Protein AF-A0A350J723-F1 (afdb_monomer)

Sequence (220 aa):
MALEALGQYRSLVVDYSIIREYAGTALFGEFLDLIVSSSADIYVSKSFKLLHYCVIHQADTKNASASNAMRDFCSLLLPGRKLHSVQTTETTEFMAGIAELPDCCIVTTATGIFTKRLLEKKPGFKCDLAMLEAGKVTIYHGLDDLLSNYELQKISPLASVNKYLEASAFCNVGDTVTTGEQKPIVLTKRISSGAEGMVFATDNPKLVAKIYHRGVITPL

pLDDT: mean 81.34, std 14.49, range [31.03, 95.06]

Radius of gyration: 19.41 Å; Cα contacts (8 Å, |Δi|>4): 328; chains: 1; bounding box: 33×59×45 Å

Secondary structure (DSSP, 8-state):
-TTGGGGG-SEEEE-HHHHHHHTTSHHHHHHHHHHHHS--EEEEEHHHHHHHHHHHHH--GGGHHHHHHHHHHHHHHTTTT-EEEE---SHHHHHHHHTTSTTEEEEEETT-HHHHHHHHH-----SEEEEEETTEEEEEESHHHHHHHS------HHHHT-TT--------TT-EEE-TTS-EEEEEEEEEEETTEEEEEESSTT-EEEEEPTT-----

Nearest PDB structures (foldseek):
  5f4h-assembly1_B  TM=4.850E-01  e=2.681E-03  Saccharolobus islandicus L.S.2.15
  2jii-assembly2_B  TM=7.497E-01  e=5.282E-01  Homo sapiens
  5cb0-assembly1_A  TM=4.438E-01  e=4.267E-02  Escherichia coli K-12
  2pfs-assembly1_A-2  TM=5.049E-01  e=1.599E-01  Nitrosomonas europaea ATCC 19718
  3tnj-assembly1_A-2  TM=4.870E-01  e=1.410E-01  Nitrosomonas europaea ATCC 19718

Solvent-accessible surface area (backbone atoms only — not comparable to full-atom values): 12685 Å² total; per-residue (Å²): 114,68,66,60,78,59,62,78,34,48,23,39,34,49,43,56,38,46,43,70,74,30,35,86,37,71,69,43,51,54,51,50,54,48,55,70,75,33,90,41,36,36,36,31,45,44,47,40,59,54,54,48,50,52,55,62,68,54,70,48,77,90,43,49,42,35,55,50,42,51,51,53,53,48,65,60,25,57,82,71,67,30,64,43,74,47,93,37,75,49,67,63,64,40,50,59,68,51,67,78,47,65,58,35,31,36,39,36,24,85,84,18,69,64,51,53,47,46,72,71,67,57,61,91,55,74,51,33,35,36,37,49,51,97,91,44,57,48,78,25,75,12,52,68,44,37,68,74,71,52,82,74,74,83,72,57,72,71,67,78,66,52,90,54,81,86,33,95,56,89,83,54,69,71,40,75,46,67,47,100,84,72,44,79,44,38,27,61,31,72,75,47,74,58,93,57,27,37,32,24,38,34,75,49,88,91,46,71,48,76,46,58,30,57,88,44,70,80,82,128

Structure (mmCIF, N/CA/C/O backbone):
data_AF-A0A350J723-F1
#
_entry.id   AF-A0A350J723-F1
#
loop_
_atom_site.group_PDB
_atom_site.id
_atom_site.type_symbol
_atom_site.label_atom_id
_atom_site.label_alt_id
_atom_site.label_comp_id
_atom_site.label_asym_id
_atom_site.label_entity_id
_atom_site.label_seq_id
_atom_site.pdbx_PDB_ins_code
_atom_site.Cartn_x
_atom_site.Cartn_y
_atom_site.Cartn_z
_atom_site.occupancy
_atom_site.B_iso_or_equiv
_atom_site.auth_seq_id
_atom_site.auth_comp_id
_atom_site.auth_asym_id
_atom_site.auth_atom_id
_atom_site.pdbx_PDB_model_num
ATOM 1 N N . MET A 1 1 ? 13.256 -17.538 0.211 1.00 57.88 1 MET A N 1
ATOM 2 C CA . MET A 1 1 ? 13.136 -16.061 0.145 1.00 57.88 1 MET A CA 1
ATOM 3 C C . MET A 1 1 ? 11.788 -15.667 0.737 1.00 57.88 1 MET A C 1
ATOM 5 O O . MET A 1 1 ? 10.814 -16.350 0.459 1.00 57.88 1 MET A O 1
ATOM 9 N N . ALA A 1 2 ? 11.695 -14.634 1.585 1.00 68.81 2 ALA A N 1
ATOM 10 C CA . ALA A 1 2 ? 10.490 -14.396 2.403 1.00 68.81 2 ALA A CA 1
ATOM 11 C C . ALA A 1 2 ? 9.206 -14.142 1.580 1.00 68.81 2 ALA A C 1
ATOM 13 O O . ALA A 1 2 ? 8.109 -14.432 2.046 1.00 68.81 2 ALA A O 1
ATOM 14 N N . LEU A 1 3 ? 9.344 -13.658 0.342 1.00 85.44 3 LEU A N 1
ATOM 15 C CA . LEU A 1 3 ? 8.231 -13.355 -0.563 1.00 85.44 3 LEU A CA 1
ATOM 16 C C . LEU A 1 3 ? 7.796 -14.530 -1.460 1.00 85.44 3 LEU A C 1
ATOM 18 O O . LEU A 1 3 ? 6.762 -14.422 -2.109 1.00 85.44 3 LEU A O 1
ATOM 22 N N . GLU A 1 4 ? 8.511 -15.665 -1.483 1.00 83.81 4 GLU A N 1
ATOM 23 C CA . GLU A 1 4 ? 8.140 -16.840 -2.307 1.00 83.81 4 GLU A CA 1
ATOM 24 C C . GLU A 1 4 ? 6.742 -17.369 -1.976 1.00 83.81 4 GLU A C 1
ATOM 26 O O . GLU A 1 4 ? 6.021 -17.814 -2.867 1.00 83.81 4 GLU A O 1
ATOM 31 N N . ALA A 1 5 ? 6.333 -17.266 -0.709 1.00 86.56 5 ALA A N 1
ATOM 32 C CA . ALA A 1 5 ? 5.013 -17.689 -0.256 1.00 86.56 5 ALA A CA 1
ATOM 33 C C . ALA A 1 5 ? 3.868 -16.916 -0.934 1.00 86.56 5 ALA A C 1
ATOM 35 O O . ALA A 1 5 ? 2.736 -17.387 -0.949 1.00 86.56 5 ALA A O 1
ATOM 36 N N . LEU A 1 6 ? 4.144 -15.748 -1.526 1.00 91.06 6 LEU A N 1
ATOM 37 C CA . LEU A 1 6 ? 3.158 -14.991 -2.293 1.00 91.06 6 LEU A CA 1
ATOM 38 C C . LEU A 1 6 ? 2.979 -15.515 -3.728 1.00 91.06 6 LEU A C 1
ATOM 40 O O . LEU A 1 6 ? 1.973 -15.214 -4.365 1.00 91.06 6 LEU A O 1
ATOM 44 N N . GLY A 1 7 ? 3.923 -16.308 -4.243 1.00 89.19 7 GLY A N 1
ATOM 45 C CA . GLY A 1 7 ? 3.888 -16.824 -5.615 1.00 89.19 7 GLY A CA 1
ATOM 46 C C . GLY A 1 7 ? 2.775 -17.844 -5.874 1.00 89.19 7 GLY A C 1
ATOM 47 O O . GLY A 1 7 ? 2.485 -18.143 -7.029 1.00 89.19 7 GLY A O 1
ATOM 48 N N . GLN A 1 8 ? 2.143 -18.364 -4.817 1.00 90.19 8 GLN A N 1
ATOM 49 C CA . GLN A 1 8 ? 1.022 -19.303 -4.914 1.00 90.19 8 GLN A CA 1
ATOM 50 C C . GLN A 1 8 ? -0.326 -18.627 -5.216 1.00 90.19 8 GLN A C 1
ATOM 52 O O . GLN A 1 8 ? -1.267 -19.307 -5.621 1.00 90.19 8 GLN A O 1
ATOM 57 N N . TYR A 1 9 ? -0.442 -17.312 -5.008 1.00 93.62 9 TYR A N 1
ATOM 58 C CA . TYR A 1 9 ? -1.707 -16.596 -5.170 1.00 93.62 9 TYR A CA 1
ATOM 59 C C . TYR A 1 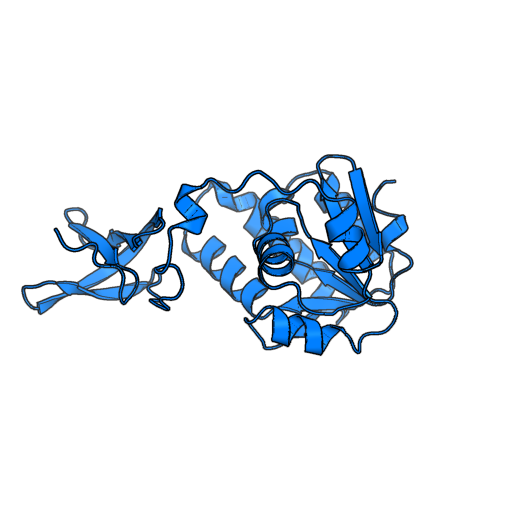9 ? -1.927 -16.169 -6.618 1.00 93.62 9 TYR A C 1
ATOM 61 O O . TYR A 1 9 ? -1.008 -15.732 -7.312 1.00 93.62 9 TYR A O 1
ATOM 69 N N . ARG A 1 10 ? -3.184 -16.246 -7.064 1.00 92.50 10 ARG A N 1
ATOM 70 C CA . ARG A 1 10 ? -3.589 -15.781 -8.399 1.00 92.50 10 ARG A CA 1
ATOM 71 C C . ARG A 1 10 ? -3.878 -14.288 -8.424 1.00 92.50 10 ARG A C 1
ATOM 73 O O . ARG A 1 10 ? -3.734 -13.667 -9.472 1.00 92.50 10 ARG A O 1
ATOM 80 N N . SER A 1 11 ? -4.271 -13.730 -7.282 1.00 94.50 11 SER A N 1
ATOM 81 C CA . SER A 1 11 ? -4.597 -12.315 -7.140 1.00 94.50 11 SER A CA 1
ATOM 82 C C . SER A 1 11 ? -3.841 -11.731 -5.951 1.00 94.50 11 SER A C 1
ATOM 84 O O . SER A 1 11 ? -3.954 -12.235 -4.834 1.00 94.50 11 SER A O 1
ATOM 86 N N . LEU A 1 12 ? -3.095 -10.650 -6.169 1.00 95.06 12 LEU A N 1
ATOM 87 C CA . LEU A 1 12 ? -2.470 -9.881 -5.094 1.00 95.06 12 LEU A CA 1
ATOM 88 C C . LEU A 1 12 ? -3.132 -8.514 -4.994 1.00 95.06 12 LEU A C 1
ATOM 90 O O . LEU A 1 12 ? -3.126 -7.723 -5.937 1.00 95.06 12 LEU A O 1
ATOM 94 N N . VAL A 1 13 ? -3.678 -8.213 -3.825 1.00 93.88 13 VAL A N 1
ATOM 95 C CA . VAL A 1 13 ? -4.251 -6.908 -3.513 1.00 93.88 13 VAL A CA 1
ATOM 96 C C . VAL A 1 13 ? -3.204 -6.089 -2.775 1.00 93.88 13 VAL A C 1
ATOM 98 O O . VAL A 1 13 ? -2.807 -6.455 -1.678 1.00 93.88 13 VAL A O 1
ATOM 101 N N . VAL A 1 14 ? -2.741 -4.985 -3.352 1.00 94.00 14 VAL A N 1
ATOM 102 C CA . VAL A 1 14 ? -1.564 -4.264 -2.841 1.00 94.00 14 VAL A CA 1
ATOM 103 C C . VAL A 1 14 ? -1.974 -2.945 -2.189 1.00 94.00 14 VAL A C 1
ATOM 105 O O . VAL A 1 14 ? -2.541 -2.066 -2.845 1.00 94.00 14 VAL A O 1
ATOM 108 N N . ASP A 1 15 ? -1.659 -2.778 -0.899 1.00 91.12 15 ASP A N 1
ATOM 109 C CA . ASP A 1 15 ? -1.785 -1.486 -0.215 1.00 91.12 15 ASP A CA 1
ATOM 110 C C . ASP A 1 15 ? -0.662 -0.527 -0.642 1.00 91.12 15 ASP A C 1
ATOM 112 O O . ASP A 1 15 ? 0.488 -0.911 -0.865 1.00 91.12 15 ASP A O 1
ATOM 116 N N . TYR A 1 16 ? -0.969 0.769 -0.708 1.00 90.25 16 TYR A N 1
ATOM 117 C CA . TYR A 1 16 ? 0.015 1.795 -1.067 1.00 90.25 16 TYR A CA 1
ATOM 118 C C . TYR A 1 16 ? 1.143 1.915 -0.032 1.00 90.25 16 TYR A C 1
ATOM 120 O O . TYR A 1 16 ? 2.220 2.438 -0.327 1.00 90.25 16 TYR A O 1
ATOM 128 N N . SER A 1 17 ? 0.914 1.428 1.190 1.00 90.12 17 SER A N 1
ATOM 129 C CA . SER A 1 17 ? 1.923 1.410 2.243 1.00 90.12 17 SER A CA 1
ATOM 130 C C . SER A 1 17 ? 3.184 0.637 1.847 1.00 90.12 17 SER A C 1
ATOM 132 O O . SER A 1 17 ? 4.270 1.051 2.245 1.00 90.12 17 SER A O 1
ATOM 134 N N . ILE A 1 18 ? 3.071 -0.386 0.985 1.00 93.06 18 ILE A N 1
ATOM 135 C CA . ILE A 1 18 ? 4.221 -1.134 0.460 1.00 93.06 18 ILE A CA 1
ATOM 136 C C . ILE A 1 18 ? 5.179 -0.204 -0.293 1.00 93.06 18 ILE A C 1
ATOM 138 O O . ILE A 1 18 ? 6.374 -0.179 -0.004 1.00 93.06 18 ILE A O 1
ATOM 142 N N . ILE A 1 19 ? 4.654 0.618 -1.209 1.00 92.81 19 ILE A N 1
ATOM 143 C CA . ILE A 1 19 ? 5.458 1.611 -1.937 1.00 92.81 19 ILE A CA 1
ATOM 144 C C . ILE A 1 19 ? 6.000 2.651 -0.960 1.00 92.81 19 ILE A C 1
ATOM 146 O O . ILE A 1 19 ? 7.172 3.005 -1.011 1.00 92.81 19 ILE A O 1
ATOM 150 N N . ARG A 1 20 ? 5.161 3.153 -0.051 1.00 88.94 20 ARG A N 1
ATOM 151 C CA . ARG A 1 20 ? 5.560 4.218 0.876 1.00 88.94 20 ARG A CA 1
ATOM 152 C C . ARG A 1 20 ? 6.712 3.805 1.799 1.00 88.94 20 ARG A C 1
ATOM 154 O O . ARG A 1 20 ? 7.562 4.638 2.090 1.00 88.94 20 ARG A O 1
ATOM 161 N N . GLU A 1 21 ? 6.708 2.573 2.296 1.00 89.00 21 GLU A N 1
ATOM 162 C CA . GLU A 1 21 ? 7.652 2.113 3.324 1.00 89.00 21 GLU A CA 1
ATOM 163 C C . GLU A 1 21 ? 8.880 1.420 2.746 1.00 89.00 21 GLU A C 1
ATOM 165 O O . GLU A 1 21 ? 9.970 1.571 3.294 1.00 89.00 21 GLU A O 1
ATOM 170 N N . TYR A 1 22 ? 8.723 0.693 1.639 1.00 91.94 22 TYR A N 1
ATOM 171 C CA . TYR A 1 22 ? 9.788 -0.149 1.100 1.00 91.94 22 TYR A CA 1
ATOM 172 C C . TYR A 1 22 ? 10.374 0.352 -0.217 1.00 91.94 22 TYR A C 1
ATOM 174 O O . TYR A 1 22 ? 11.318 -0.260 -0.721 1.00 91.94 22 TYR A O 1
ATOM 182 N N . ALA A 1 23 ? 9.902 1.472 -0.770 1.00 91.69 23 ALA A N 1
ATOM 183 C CA . ALA A 1 23 ? 10.501 2.042 -1.972 1.00 91.69 23 ALA A CA 1
ATOM 184 C C . ALA A 1 23 ? 12.015 2.270 -1.826 1.00 91.69 23 ALA A C 1
ATOM 186 O O . ALA A 1 23 ? 12.479 2.952 -0.912 1.00 91.69 23 ALA A O 1
ATOM 187 N N . GLY A 1 24 ? 12.784 1.727 -2.773 1.00 87.44 24 GLY A N 1
ATOM 188 C CA . GLY A 1 24 ? 14.248 1.805 -2.775 1.00 87.44 24 GLY A CA 1
ATOM 189 C C . GLY A 1 24 ? 14.947 0.807 -1.844 1.00 87.44 24 GLY A C 1
ATOM 190 O O . GLY A 1 24 ? 16.162 0.880 -1.694 1.00 87.44 24 GLY A O 1
ATOM 191 N N . THR A 1 25 ? 14.211 -0.121 -1.227 1.00 90.75 25 THR A N 1
ATOM 192 C CA . THR A 1 25 ? 14.781 -1.216 -0.426 1.00 90.75 25 THR A CA 1
ATOM 193 C C . THR A 1 25 ? 14.883 -2.508 -1.240 1.00 90.75 25 THR A C 1
ATOM 195 O O . THR A 1 25 ? 14.148 -2.696 -2.210 1.00 90.75 25 THR A O 1
ATOM 198 N N . ALA A 1 26 ? 15.754 -3.430 -0.811 1.00 90.12 26 ALA A N 1
ATOM 199 C CA . ALA A 1 26 ? 15.874 -4.759 -1.420 1.00 90.12 26 ALA A CA 1
ATOM 200 C C . ALA A 1 26 ? 14.545 -5.535 -1.393 1.00 90.12 26 ALA A C 1
ATOM 202 O O . ALA A 1 26 ? 14.192 -6.169 -2.380 1.00 90.12 26 ALA A O 1
ATOM 203 N N . LEU A 1 27 ? 13.761 -5.388 -0.316 1.00 90.12 27 LEU A N 1
ATOM 204 C CA . LEU A 1 27 ? 12.459 -6.043 -0.173 1.00 90.12 27 LEU A CA 1
ATOM 205 C C . LEU A 1 27 ? 11.476 -5.638 -1.282 1.00 90.12 27 LEU A C 1
ATOM 207 O O . LEU A 1 27 ? 10.727 -6.471 -1.780 1.00 90.12 27 LEU A O 1
ATOM 211 N N . PHE A 1 28 ? 11.481 -4.366 -1.693 1.00 92.12 28 PHE A N 1
ATOM 212 C CA . PHE A 1 28 ? 10.639 -3.924 -2.805 1.00 92.12 28 PHE A CA 1
ATOM 213 C C . PHE A 1 28 ? 11.139 -4.455 -4.152 1.00 92.12 28 PHE A C 1
ATOM 215 O O . PHE A 1 28 ? 10.321 -4.804 -4.996 1.00 92.12 28 PHE A O 1
ATOM 222 N N . GLY A 1 29 ? 12.459 -4.567 -4.338 1.00 91.62 29 GLY A N 1
ATOM 223 C CA . GLY A 1 29 ? 13.043 -5.230 -5.509 1.00 91.62 29 GLY A CA 1
ATOM 224 C C . GLY A 1 29 ? 12.597 -6.690 -5.622 1.00 91.62 29 GLY A C 1
ATOM 225 O O . GLY A 1 29 ? 12.025 -7.073 -6.637 1.00 91.62 29 GLY A O 1
ATOM 226 N N . GLU A 1 30 ? 12.734 -7.460 -4.540 1.00 91.56 30 GLU A N 1
ATOM 227 C CA . GLU A 1 30 ? 12.263 -8.852 -4.471 1.00 91.56 30 GLU A CA 1
ATOM 228 C C . GLU A 1 30 ? 10.753 -8.970 -4.743 1.00 91.56 30 GLU A C 1
ATOM 230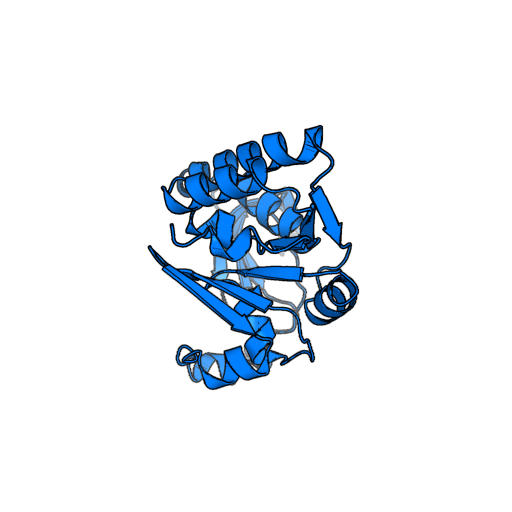 O O . GLU A 1 30 ? 10.298 -9.916 -5.386 1.00 91.56 30 GLU A O 1
ATOM 235 N N . PHE A 1 31 ? 9.959 -7.994 -4.290 1.00 92.56 31 PHE A N 1
ATOM 236 C CA . PHE A 1 31 ? 8.523 -7.950 -4.565 1.00 92.56 31 PHE A CA 1
ATOM 237 C C . PHE A 1 31 ? 8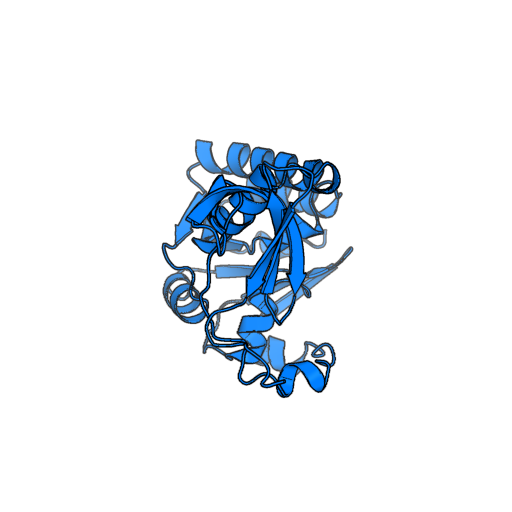.217 -7.705 -6.049 1.00 92.56 31 PHE A C 1
ATOM 239 O O . PHE A 1 31 ? 7.319 -8.342 -6.601 1.00 92.56 31 PHE A O 1
ATOM 246 N N . LEU A 1 32 ? 8.966 -6.826 -6.721 1.00 92.75 32 LEU A N 1
ATOM 247 C CA . LEU A 1 32 ? 8.835 -6.637 -8.167 1.00 92.75 32 LEU A CA 1
ATOM 248 C C . LEU A 1 32 ? 9.253 -7.895 -8.941 1.00 92.75 32 LEU A C 1
ATOM 250 O O . LEU A 1 32 ? 8.540 -8.300 -9.858 1.00 92.75 32 LEU A O 1
ATOM 254 N N . ASP A 1 33 ? 10.348 -8.546 -8.547 1.00 92.19 33 ASP A N 1
ATOM 255 C CA . ASP A 1 33 ? 10.823 -9.786 -9.178 1.00 92.19 33 ASP A CA 1
ATOM 256 C C . ASP A 1 33 ? 9.795 -10.922 -9.045 1.00 92.19 33 ASP A C 1
ATOM 258 O O . ASP A 1 33 ? 9.539 -11.669 -9.997 1.00 92.19 33 ASP A O 1
ATOM 262 N N . LEU A 1 34 ? 9.125 -11.014 -7.893 1.00 92.31 34 LEU A N 1
ATOM 263 C CA . LEU A 1 34 ? 7.996 -11.921 -7.686 1.00 92.31 34 LEU A CA 1
ATOM 264 C C . LEU A 1 34 ? 6.830 -11.609 -8.641 1.00 92.31 34 LEU A C 1
ATOM 266 O O . LEU A 1 34 ? 6.259 -12.514 -9.247 1.00 92.31 34 LEU A O 1
ATOM 270 N N . ILE A 1 35 ? 6.450 -10.341 -8.799 1.00 91.06 35 ILE A N 1
ATOM 271 C CA . ILE A 1 35 ? 5.365 -9.937 -9.711 1.00 91.06 35 ILE A CA 1
ATOM 272 C C . ILE A 1 35 ? 5.692 -10.305 -11.167 1.00 91.06 35 ILE A C 1
ATOM 274 O O . ILE A 1 35 ? 4.813 -10.715 -11.933 1.00 91.06 35 ILE A O 1
ATOM 278 N N . VAL A 1 36 ? 6.957 -10.152 -11.559 1.00 90.12 36 VAL A N 1
ATOM 279 C CA . VAL A 1 36 ? 7.430 -10.490 -12.905 1.00 90.12 36 VAL A CA 1
ATOM 280 C C . VAL A 1 36 ? 7.405 -12.000 -13.133 1.00 90.12 36 VAL A C 1
ATOM 282 O O . VAL A 1 36 ? 6.946 -12.447 -14.183 1.00 90.12 36 VAL A O 1
ATOM 285 N N . SER A 1 37 ? 7.870 -12.776 -12.154 1.00 90.12 37 SER A N 1
ATOM 286 C CA . SER A 1 37 ? 7.958 -14.239 -12.240 1.00 90.12 37 SER A CA 1
ATOM 287 C C . SER A 1 37 ? 6.627 -14.963 -12.008 1.00 90.12 37 SER A C 1
ATOM 289 O O . SER A 1 37 ? 6.469 -16.098 -12.456 1.00 90.12 37 SER A O 1
ATOM 291 N N . SER A 1 38 ? 5.655 -14.321 -11.358 1.00 89.44 38 SER A N 1
ATOM 292 C CA . SER A 1 38 ? 4.327 -14.887 -11.100 1.00 89.44 38 SER A CA 1
ATOM 293 C C . SER A 1 38 ? 3.318 -14.574 -12.210 1.00 89.44 38 SER A C 1
ATOM 295 O O . SER A 1 38 ? 3.424 -13.594 -12.953 1.00 89.44 38 SER A O 1
ATOM 297 N N . SER A 1 39 ? 2.269 -15.393 -12.302 1.00 85.81 39 SER A N 1
ATOM 298 C CA . SER A 1 39 ? 1.091 -15.125 -13.138 1.00 85.81 39 SER A CA 1
ATOM 299 C C . SER A 1 39 ? 0.011 -14.325 -12.401 1.00 85.81 39 SER A C 1
ATOM 301 O O . SER A 1 39 ? -1.135 -14.332 -12.841 1.00 85.81 39 SER A O 1
ATOM 303 N N . ALA A 1 40 ? 0.344 -13.707 -11.264 1.00 91.62 40 ALA A N 1
ATOM 304 C CA . ALA A 1 40 ? -0.636 -13.043 -10.420 1.00 91.62 40 ALA A CA 1
ATOM 305 C C . ALA A 1 40 ? -1.125 -11.728 -11.040 1.00 91.62 40 ALA A C 1
ATOM 307 O O . ALA A 1 40 ? -0.325 -10.925 -11.534 1.00 91.62 40 ALA A O 1
ATOM 308 N N . ASP A 1 41 ? -2.433 -11.499 -10.953 1.00 94.06 41 ASP A N 1
ATOM 309 C CA . ASP A 1 41 ? -3.045 -10.207 -11.241 1.00 94.06 41 ASP A CA 1
ATOM 310 C C . ASP A 1 41 ? -2.968 -9.312 -10.002 1.00 94.06 41 ASP A C 1
ATOM 312 O O . ASP A 1 41 ? -3.156 -9.753 -8.865 1.00 94.06 41 ASP A O 1
ATOM 316 N N . ILE A 1 42 ? -2.685 -8.031 -10.218 1.00 94.69 42 ILE A N 1
ATOM 317 C CA . ILE A 1 42 ? -2.466 -7.045 -9.166 1.00 94.69 42 ILE A CA 1
ATOM 318 C C . ILE A 1 42 ? -3.657 -6.104 -9.070 1.00 94.69 42 ILE A C 1
ATOM 320 O O . ILE A 1 42 ? -4.006 -5.413 -10.026 1.00 94.69 42 ILE A O 1
ATOM 324 N N . TYR A 1 43 ? -4.231 -6.010 -7.879 1.00 93.38 43 TYR A N 1
ATOM 325 C CA . TYR A 1 43 ? -5.398 -5.193 -7.589 1.00 93.38 43 TYR A CA 1
ATOM 326 C C . TYR A 1 43 ? -5.034 -4.064 -6.631 1.00 93.38 43 TYR A C 1
ATOM 328 O O . TYR A 1 43 ? -4.431 -4.279 -5.581 1.00 93.38 43 TYR A O 1
ATOM 336 N N . VAL A 1 44 ? -5.438 -2.841 -6.969 1.00 92.00 44 VAL A N 1
ATOM 337 C CA . VAL A 1 44 ? -5.247 -1.658 -6.122 1.00 92.00 44 VAL A CA 1
ATOM 338 C C . VAL A 1 44 ? -6.561 -0.909 -5.924 1.00 92.00 44 VAL A C 1
ATOM 340 O O . VAL A 1 44 ? -7.417 -0.858 -6.811 1.00 92.00 44 VAL A O 1
ATOM 343 N N . SER A 1 45 ? -6.728 -0.287 -4.758 1.00 85.81 45 SER A N 1
ATOM 344 C CA . SER A 1 45 ? -7.886 0.571 -4.482 1.00 85.81 45 SER A CA 1
ATOM 345 C C . SER A 1 45 ? -7.788 1.913 -5.215 1.00 85.81 45 SER A C 1
ATOM 347 O O . SER A 1 45 ? -6.705 2.366 -5.593 1.00 85.81 45 SER A O 1
ATOM 349 N N . LYS A 1 46 ? -8.908 2.632 -5.347 1.00 81.44 46 LYS A N 1
ATOM 350 C CA . LYS A 1 46 ? -8.901 4.021 -5.840 1.00 81.44 46 LYS A CA 1
ATOM 351 C C . LYS A 1 46 ? -8.052 4.939 -4.950 1.00 81.44 46 LYS A C 1
ATOM 353 O O . LYS A 1 46 ? -7.402 5.863 -5.448 1.00 81.44 46 LYS A O 1
ATOM 358 N N . SER A 1 47 ? -8.009 4.655 -3.646 1.00 78.81 47 SER A N 1
ATOM 359 C CA . SER A 1 47 ? -7.168 5.367 -2.677 1.00 78.81 47 SER A CA 1
ATOM 360 C C . SER A 1 47 ? -5.679 5.249 -3.002 1.00 78.81 47 SER A C 1
ATOM 362 O O . SER A 1 47 ? -4.944 6.205 -2.783 1.00 78.81 47 SER A O 1
ATOM 364 N N . PHE A 1 48 ? -5.234 4.137 -3.593 1.00 85.31 48 PHE A N 1
ATOM 365 C CA . PHE A 1 48 ? -3.842 3.938 -4.000 1.00 85.31 48 PHE A CA 1
ATOM 366 C C . PHE A 1 48 ? -3.359 5.041 -4.953 1.00 85.31 48 PHE A C 1
ATOM 368 O O . PHE A 1 48 ? -2.339 5.688 -4.718 1.00 85.31 48 PHE A O 1
ATOM 375 N N . LYS A 1 49 ? -4.148 5.326 -5.998 1.00 81.94 49 LYS A N 1
ATOM 376 C CA . LYS A 1 49 ? -3.851 6.390 -6.968 1.00 81.94 49 LYS A CA 1
ATOM 377 C C . LYS A 1 49 ? -3.870 7.774 -6.317 1.00 81.94 49 LYS A C 1
ATOM 379 O O . LYS A 1 49 ? -3.005 8.595 -6.608 1.00 81.94 49 LYS A O 1
ATOM 384 N N . LEU A 1 50 ? -4.840 8.031 -5.436 1.00 79.44 50 LEU A N 1
ATOM 385 C CA . LEU A 1 50 ? -4.958 9.308 -4.726 1.00 79.44 50 LEU A CA 1
ATOM 386 C C . LEU A 1 50 ? -3.759 9.560 -3.799 1.00 79.44 50 LEU A C 1
ATOM 388 O O . LEU A 1 50 ? -3.224 10.668 -3.763 1.00 79.44 50 LEU A O 1
ATOM 392 N N . LEU A 1 51 ? -3.319 8.531 -3.074 1.00 82.31 51 LEU A N 1
ATOM 393 C CA . LEU A 1 51 ? -2.149 8.607 -2.203 1.00 82.31 51 LEU A CA 1
ATOM 394 C C . LEU A 1 51 ? -0.886 8.876 -3.018 1.00 82.31 51 LEU A C 1
ATOM 396 O O . LEU A 1 51 ? -0.102 9.748 -2.650 1.00 82.31 51 LEU A O 1
ATOM 400 N N . HIS A 1 52 ? -0.729 8.210 -4.162 1.00 86.81 52 HIS A N 1
ATOM 401 C CA . HIS A 1 52 ? 0.401 8.475 -5.043 1.00 86.81 52 HIS A CA 1
ATOM 402 C C . HIS A 1 52 ? 0.394 9.891 -5.628 1.00 86.81 52 HIS A C 1
ATOM 404 O O . HIS A 1 52 ? 1.420 10.569 -5.640 1.00 86.81 52 HIS A O 1
ATOM 410 N N . TYR A 1 53 ? -0.774 10.376 -6.048 1.00 81.56 53 TYR A N 1
ATOM 411 C CA . TYR A 1 53 ? -0.936 11.749 -6.518 1.00 81.56 53 TYR A CA 1
ATOM 412 C C . TYR A 1 53 ? -0.472 12.761 -5.460 1.00 81.56 53 TYR A C 1
ATOM 414 O O . TYR A 1 53 ? 0.282 13.682 -5.768 1.00 81.56 53 TYR A O 1
ATOM 422 N N . CYS A 1 54 ? -0.831 12.549 -4.189 1.00 76.62 54 CYS A N 1
ATOM 423 C CA . CYS A 1 54 ? -0.344 13.389 -3.091 1.00 76.62 54 CYS A CA 1
ATOM 424 C C . CYS A 1 54 ? 1.188 13.395 -2.995 1.00 76.62 54 CYS A C 1
ATOM 426 O O . CYS A 1 54 ? 1.777 14.449 -2.770 1.00 76.62 54 CYS A O 1
ATOM 428 N N . VAL A 1 55 ? 1.828 12.237 -3.173 1.00 80.19 55 VAL A N 1
ATOM 429 C CA . VAL A 1 55 ? 3.288 12.097 -3.106 1.00 80.19 55 VAL A CA 1
ATOM 430 C C . VAL A 1 55 ? 3.981 12.898 -4.212 1.00 80.19 55 VAL A C 1
ATOM 432 O O . VAL A 1 55 ? 4.918 13.639 -3.915 1.00 80.19 55 VAL A O 1
ATOM 435 N N . ILE A 1 56 ? 3.490 12.817 -5.454 1.00 78.81 56 ILE A N 1
ATOM 436 C CA . ILE A 1 56 ? 4.031 13.587 -6.587 1.00 78.81 56 ILE A CA 1
ATOM 437 C C . ILE A 1 56 ? 3.886 15.093 -6.334 1.00 78.81 56 ILE A C 1
ATOM 439 O O . ILE A 1 56 ? 4.859 15.840 -6.430 1.00 78.81 56 ILE A O 1
ATOM 443 N N . HIS A 1 57 ? 2.679 15.545 -5.984 1.00 74.06 57 HIS A N 1
ATOM 444 C CA . HIS A 1 57 ? 2.370 16.975 -5.871 1.00 74.06 57 HIS A CA 1
ATOM 445 C C . HIS A 1 57 ? 2.988 17.655 -4.648 1.00 74.06 57 HIS A C 1
ATOM 447 O O . HIS A 1 57 ? 3.128 18.875 -4.632 1.00 74.06 57 HIS A O 1
ATOM 453 N N . GLN A 1 58 ? 3.382 16.894 -3.626 1.00 73.81 58 GLN A N 1
ATOM 454 C CA . GLN A 1 58 ? 4.134 17.443 -2.499 1.00 73.81 58 GLN A CA 1
ATOM 455 C C . GLN A 1 58 ? 5.567 17.845 -2.876 1.00 73.81 58 GLN A C 1
ATOM 457 O O . GLN A 1 58 ? 6.153 18.655 -2.154 1.00 73.81 58 GLN A O 1
ATOM 462 N N . ALA A 1 59 ? 6.114 17.302 -3.975 1.00 70.44 59 ALA A N 1
ATOM 463 C CA . ALA A 1 59 ? 7.460 17.583 -4.485 1.00 70.44 59 ALA A CA 1
ATOM 464 C C . ALA A 1 59 ? 8.561 17.548 -3.399 1.00 70.44 59 ALA A C 1
ATOM 466 O O . ALA A 1 59 ? 9.544 18.287 -3.459 1.00 70.44 59 ALA A O 1
ATOM 467 N N . ASP A 1 60 ? 8.387 16.705 -2.375 1.00 75.12 60 ASP A N 1
ATOM 468 C CA . ASP A 1 60 ? 9.378 16.509 -1.319 1.00 75.12 60 ASP A CA 1
ATOM 469 C C . ASP A 1 60 ? 10.457 15.546 -1.823 1.00 75.12 60 ASP A C 1
ATOM 471 O O . ASP A 1 60 ? 10.156 14.439 -2.274 1.00 75.12 60 ASP A O 1
ATOM 475 N N . THR A 1 61 ? 11.725 15.942 -1.734 1.00 75.62 61 THR A N 1
ATOM 476 C CA . THR A 1 61 ? 12.859 15.110 -2.159 1.00 75.62 61 THR A CA 1
ATOM 477 C C . THR A 1 61 ? 12.935 13.796 -1.384 1.00 75.62 61 THR A C 1
ATOM 479 O O . THR A 1 61 ? 13.399 12.797 -1.931 1.00 75.62 61 THR A O 1
ATOM 482 N N . LYS A 1 62 ? 12.400 13.748 -0.157 1.00 77.56 62 LYS A N 1
ATOM 483 C CA . LYS A 1 62 ? 12.289 12.518 0.647 1.00 77.56 62 LYS A CA 1
ATOM 484 C C . LYS A 1 62 ? 11.401 11.455 -0.000 1.00 77.56 62 LYS A C 1
ATOM 486 O O . LYS A 1 62 ? 11.556 10.273 0.281 1.00 77.56 62 LYS A O 1
ATOM 491 N N . ASN A 1 63 ? 10.500 11.868 -0.886 1.00 79.94 63 ASN A N 1
ATOM 492 C CA . ASN A 1 63 ? 9.562 10.991 -1.572 1.00 79.94 63 ASN A CA 1
ATOM 493 C C . ASN A 1 63 ? 10.062 10.509 -2.943 1.00 79.94 63 ASN A C 1
ATOM 495 O O . ASN A 1 63 ? 9.351 9.767 -3.622 1.00 79.94 63 ASN A O 1
ATOM 499 N N . ALA A 1 64 ? 11.270 10.900 -3.368 1.00 84.81 64 ALA A N 1
ATOM 500 C CA . ALA A 1 64 ? 11.802 10.541 -4.683 1.00 84.81 64 ALA A CA 1
ATOM 501 C C . ALA A 1 64 ? 11.836 9.018 -4.907 1.00 84.81 64 ALA A C 1
ATOM 503 O O . ALA A 1 64 ? 11.470 8.545 -5.985 1.00 84.81 64 ALA A O 1
ATOM 504 N N . SER A 1 65 ? 12.195 8.246 -3.875 1.00 88.50 65 SER A N 1
ATOM 505 C CA . SER A 1 65 ? 12.189 6.781 -3.932 1.00 88.50 65 SER A CA 1
ATOM 506 C C . SER A 1 65 ? 10.791 6.225 -4.197 1.00 88.50 65 SER A C 1
ATOM 508 O O . SER A 1 65 ? 10.648 5.360 -5.053 1.00 88.50 65 SER A O 1
ATOM 510 N N . ALA A 1 66 ? 9.752 6.746 -3.534 1.00 89.06 66 ALA A N 1
ATOM 511 C CA . ALA A 1 66 ? 8.369 6.305 -3.735 1.00 89.06 66 ALA A CA 1
ATOM 512 C C . ALA A 1 66 ? 7.856 6.624 -5.150 1.00 89.06 66 ALA A C 1
ATOM 514 O O . ALA A 1 66 ? 7.165 5.807 -5.758 1.00 89.06 66 ALA A O 1
ATOM 515 N N . SER A 1 67 ? 8.235 7.780 -5.703 1.00 88.81 67 SER A N 1
ATOM 516 C CA . SER A 1 67 ? 7.926 8.144 -7.091 1.00 88.81 67 SER A CA 1
ATOM 517 C C . SER A 1 67 ? 8.586 7.208 -8.105 1.00 88.81 67 SER A C 1
ATOM 519 O O . SER A 1 67 ? 7.923 6.746 -9.033 1.00 88.81 67 SER A O 1
ATOM 521 N N . ASN A 1 68 ? 9.867 6.880 -7.909 1.00 91.06 68 ASN A N 1
ATOM 522 C CA . ASN A 1 68 ? 10.577 5.922 -8.758 1.00 91.06 68 ASN A CA 1
ATOM 523 C C . ASN A 1 68 ? 9.980 4.513 -8.635 1.00 91.06 68 ASN A C 1
ATOM 525 O O . ASN A 1 68 ? 9.645 3.910 -9.647 1.00 91.06 68 ASN A O 1
ATOM 529 N N . ALA A 1 69 ? 9.748 4.039 -7.411 1.00 94.06 69 ALA A N 1
ATOM 530 C CA . ALA A 1 69 ? 9.152 2.734 -7.143 1.00 94.06 69 ALA A CA 1
ATOM 531 C C . ALA A 1 69 ? 7.775 2.570 -7.803 1.00 94.06 69 ALA A C 1
ATOM 533 O O . ALA A 1 69 ? 7.496 1.536 -8.402 1.00 94.06 69 ALA A O 1
ATOM 534 N N . MET A 1 70 ? 6.922 3.598 -7.747 1.00 93.25 70 MET A N 1
ATOM 535 C CA . MET A 1 70 ? 5.620 3.561 -8.414 1.00 93.25 70 MET A CA 1
ATOM 536 C C . MET A 1 70 ? 5.740 3.556 -9.940 1.00 93.25 70 MET A C 1
ATOM 538 O O . MET A 1 70 ? 4.985 2.851 -10.614 1.00 93.25 70 MET A O 1
ATOM 542 N N . ARG A 1 71 ? 6.687 4.322 -10.501 1.00 91.50 71 ARG A N 1
ATOM 543 C CA . ARG A 1 71 ? 6.982 4.270 -11.938 1.00 91.50 71 ARG A CA 1
ATOM 544 C C . ARG A 1 71 ? 7.396 2.859 -12.346 1.00 91.50 71 ARG A C 1
ATOM 546 O O . ARG A 1 71 ? 6.856 2.355 -13.327 1.00 91.50 71 ARG A O 1
ATOM 553 N N . ASP A 1 72 ? 8.298 2.229 -11.604 1.00 93.56 72 ASP A N 1
ATOM 554 C CA . ASP A 1 72 ? 8.807 0.891 -11.913 1.00 93.56 72 ASP A CA 1
ATOM 555 C C . ASP A 1 72 ? 7.678 -0.151 -11.794 1.00 93.56 72 ASP A C 1
ATOM 55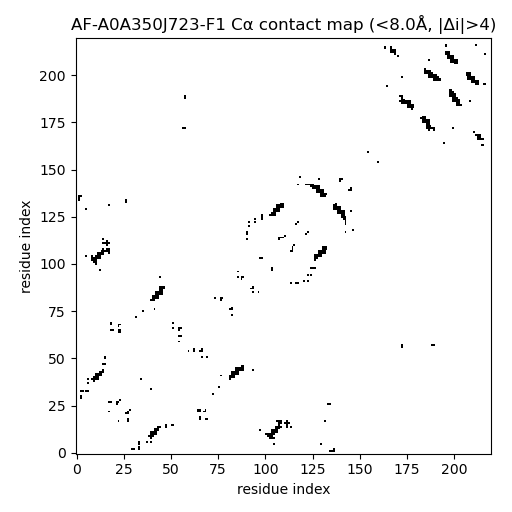7 O O . ASP A 1 72 ? 7.435 -0.915 -12.726 1.00 93.56 72 ASP A O 1
ATOM 561 N N . PHE A 1 73 ? 6.878 -0.075 -10.725 1.00 94.44 73 PHE A N 1
ATOM 562 C CA . PHE A 1 73 ? 5.682 -0.900 -10.516 1.00 94.44 73 PHE A CA 1
ATOM 563 C C . PHE A 1 73 ? 4.678 -0.793 -11.677 1.00 94.44 73 PHE A C 1
ATOM 565 O O . PHE A 1 73 ? 4.226 -1.800 -12.221 1.00 94.44 73 PHE A O 1
ATOM 572 N N . CYS A 1 74 ? 4.356 0.426 -12.118 1.00 92.38 74 CYS A N 1
ATOM 573 C CA . CYS A 1 74 ? 3.432 0.638 -13.234 1.00 92.38 74 CYS A CA 1
ATOM 574 C C . CYS A 1 74 ? 4.027 0.198 -14.576 1.00 92.38 74 CYS A C 1
ATOM 576 O O . CYS A 1 74 ? 3.312 -0.357 -15.408 1.00 92.38 74 CYS A O 1
ATOM 578 N N . SER A 1 75 ? 5.323 0.433 -14.788 1.00 91.00 75 SER A N 1
ATOM 579 C CA . SER A 1 75 ? 6.023 0.060 -16.024 1.00 91.00 75 SER A CA 1
ATOM 580 C C . SER A 1 75 ? 6.055 -1.453 -16.225 1.00 91.00 75 SER A C 1
ATOM 582 O O . SER A 1 75 ? 6.017 -1.911 -17.361 1.00 91.00 75 SER A O 1
ATOM 584 N N . LEU A 1 76 ? 6.067 -2.223 -15.134 1.00 91.50 76 LEU A N 1
ATOM 585 C CA . LEU A 1 76 ? 5.980 -3.682 -15.171 1.00 91.50 76 LEU A CA 1
ATOM 586 C C . LEU A 1 76 ? 4.545 -4.170 -15.417 1.00 91.50 76 LEU A C 1
ATOM 588 O O . LEU A 1 76 ? 4.319 -5.057 -16.239 1.00 91.50 76 LEU A O 1
ATOM 592 N N . LEU A 1 77 ? 3.560 -3.587 -14.731 1.00 92.31 77 LEU A N 1
ATOM 593 C CA . LEU A 1 77 ? 2.197 -4.127 -14.720 1.00 92.31 77 LEU A CA 1
ATOM 594 C C . LEU A 1 77 ? 1.319 -3.683 -15.893 1.00 92.31 77 LEU A C 1
ATOM 596 O O . LEU A 1 77 ? 0.464 -4.451 -16.341 1.00 92.31 77 LEU A O 1
ATOM 600 N N . LEU A 1 78 ? 1.497 -2.455 -16.389 1.00 90.38 78 LEU A N 1
ATOM 601 C CA . LEU A 1 78 ? 0.643 -1.900 -17.443 1.00 90.38 78 LEU A CA 1
ATOM 602 C C . LEU A 1 78 ? 0.824 -2.611 -18.795 1.00 90.38 78 LEU A C 1
ATOM 604 O O . LEU A 1 78 ? -0.196 -2.981 -19.383 1.00 90.38 78 LEU A O 1
ATOM 608 N N . PRO A 1 79 ? 2.053 -2.871 -19.295 1.00 90.06 79 PRO A N 1
ATOM 609 C CA . PRO A 1 79 ? 2.231 -3.594 -20.557 1.00 90.06 79 PRO A CA 1
ATOM 610 C C . PRO A 1 79 ? 1.680 -5.022 -20.493 1.00 90.06 79 PRO A C 1
ATOM 612 O O . PRO A 1 79 ? 1.086 -5.497 -21.458 1.00 90.06 79 PRO A O 1
ATOM 615 N N . GLY A 1 80 ? 1.823 -5.675 -19.334 1.00 86.75 80 GLY A N 1
ATOM 616 C CA . GLY A 1 80 ? 1.293 -7.014 -19.077 1.00 86.75 80 GLY A CA 1
ATOM 617 C C . GLY A 1 80 ? -0.214 -7.064 -18.811 1.00 86.75 80 GLY A C 1
ATOM 618 O O . GLY A 1 80 ? -0.744 -8.155 -18.648 1.00 86.75 80 GLY A O 1
ATOM 619 N N . ARG A 1 81 ? -0.904 -5.912 -18.751 1.00 89.69 81 ARG A N 1
ATOM 620 C CA . ARG A 1 81 ? -2.325 -5.787 -18.368 1.00 89.69 81 ARG A CA 1
ATOM 621 C C . ARG A 1 81 ? -2.672 -6.462 -17.031 1.00 89.69 81 ARG A C 1
ATOM 623 O O . ARG A 1 81 ? -3.816 -6.847 -16.834 1.00 89.69 81 ARG A O 1
ATOM 630 N N . LYS A 1 82 ? -1.699 -6.546 -16.120 1.00 92.56 82 LYS A N 1
ATOM 631 C CA . LYS A 1 82 ? -1.836 -7.176 -14.798 1.00 92.56 82 LYS A CA 1
ATOM 632 C C . LYS A 1 82 ? -2.345 -6.215 -13.719 1.00 92.56 82 LYS A C 1
ATOM 634 O O . LYS A 1 82 ? -2.549 -6.633 -12.591 1.00 92.56 82 LYS A O 1
ATOM 639 N N . LEU A 1 83 ? -2.475 -4.913 -14.005 1.00 93.06 83 LEU A N 1
ATOM 640 C CA . LEU A 1 83 ? -2.930 -3.920 -13.023 1.00 93.06 83 LEU A CA 1
ATOM 641 C C . LEU A 1 83 ? -4.433 -3.653 -13.148 1.00 93.06 83 LEU A C 1
ATOM 643 O O . LEU A 1 83 ? -4.893 -3.093 -14.144 1.00 93.06 83 LEU A O 1
ATOM 647 N N . HIS A 1 84 ? -5.166 -3.941 -12.079 1.00 91.38 84 HIS A N 1
ATOM 648 C CA . HIS A 1 84 ? -6.601 -3.726 -11.948 1.00 91.38 84 HIS A CA 1
ATOM 649 C C . HIS A 1 84 ? -6.886 -2.714 -10.835 1.00 91.38 84 HIS A C 1
ATOM 651 O O . HIS A 1 84 ? -6.309 -2.766 -9.749 1.00 91.38 84 HIS A O 1
ATOM 657 N N . SER A 1 85 ? -7.796 -1.771 -11.090 1.00 87.06 85 SER A N 1
ATOM 658 C CA . SER A 1 85 ? -8.183 -0.754 -10.109 1.00 87.06 85 SER A CA 1
ATOM 659 C C . SER A 1 85 ? -9.634 -0.931 -9.684 1.00 87.06 85 SER A C 1
ATOM 661 O O . SER A 1 85 ? -10.549 -0.724 -10.484 1.00 87.06 85 SER A O 1
ATOM 663 N N . VAL A 1 86 ? -9.842 -1.249 -8.407 1.00 84.00 86 VAL A N 1
ATOM 664 C CA . VAL A 1 86 ? -11.174 -1.320 -7.799 1.00 84.00 86 VAL A CA 1
ATOM 665 C C . VAL A 1 86 ? -11.612 0.100 -7.437 1.00 84.00 86 VAL A C 1
ATOM 667 O O . VAL A 1 86 ? -10.947 0.796 -6.665 1.00 84.00 86 VAL A O 1
ATOM 670 N N . GLN A 1 87 ? -12.726 0.556 -8.015 1.00 78.12 87 GLN A N 1
ATOM 671 C CA . GLN A 1 87 ? -13.165 1.960 -7.991 1.00 78.12 87 GLN A CA 1
ATOM 672 C C . GLN A 1 87 ? -13.829 2.404 -6.676 1.00 78.12 87 GLN A C 1
ATOM 674 O O . GLN A 1 87 ? -14.770 3.193 -6.689 1.00 78.12 87 GLN A O 1
ATOM 679 N N . THR A 1 88 ? -13.311 1.964 -5.531 1.00 72.50 88 THR A N 1
ATOM 680 C CA . THR A 1 88 ? -13.766 2.405 -4.206 1.00 72.50 88 THR A CA 1
ATOM 681 C C . THR A 1 88 ? -12.600 2.897 -3.349 1.00 72.50 88 THR A C 1
ATOM 683 O O . THR A 1 88 ? -11.449 2.469 -3.490 1.00 72.50 88 THR A O 1
ATOM 686 N N . THR A 1 89 ? -12.901 3.877 -2.500 1.00 64.94 89 THR A N 1
ATOM 687 C CA . THR A 1 89 ? -11.994 4.437 -1.488 1.00 64.94 89 THR A CA 1
ATOM 688 C C . THR A 1 89 ? -12.294 3.924 -0.082 1.00 64.94 89 THR A C 1
ATOM 690 O O . THR A 1 89 ? -11.486 4.119 0.832 1.00 64.94 89 THR A O 1
ATOM 693 N N . GLU A 1 90 ? -13.471 3.329 0.106 1.00 71.81 90 GLU A N 1
ATOM 694 C CA . GLU A 1 90 ? -13.947 2.829 1.387 1.00 71.81 90 GLU A CA 1
ATOM 695 C C . GLU A 1 90 ? -13.438 1.391 1.578 1.00 71.81 90 GLU A C 1
ATOM 697 O O . GLU A 1 90 ? -13.438 0.585 0.651 1.00 71.81 90 GLU A O 1
ATOM 702 N N . THR A 1 91 ? -12.911 1.087 2.766 1.00 73.81 91 THR A N 1
ATOM 703 C CA . THR A 1 91 ? -12.211 -0.178 3.017 1.00 73.81 91 THR A CA 1
ATOM 704 C C . THR A 1 91 ? -13.161 -1.372 3.020 1.00 73.81 91 THR A C 1
ATOM 706 O O . THR A 1 91 ? -12.818 -2.391 2.445 1.00 73.81 91 THR A O 1
ATOM 709 N N . THR A 1 92 ? -14.343 -1.271 3.620 1.00 75.38 92 THR A N 1
ATOM 710 C CA . THR A 1 92 ? -15.336 -2.357 3.638 1.00 75.38 92 THR A CA 1
ATOM 711 C C . THR A 1 92 ? -15.915 -2.651 2.250 1.00 75.38 92 THR A C 1
ATOM 713 O O . THR A 1 92 ? -16.008 -3.815 1.874 1.00 75.38 92 THR A O 1
ATOM 716 N N . GLU A 1 93 ? -16.200 -1.626 1.443 1.00 77.12 93 GLU A N 1
ATOM 717 C CA . GLU A 1 93 ? -16.606 -1.788 0.039 1.00 77.12 93 GLU A CA 1
ATOM 718 C C . GLU A 1 93 ? -15.487 -2.407 -0.800 1.00 77.12 93 GLU A C 1
ATOM 720 O O . GLU A 1 93 ? -15.731 -3.270 -1.641 1.00 77.12 93 GLU A O 1
ATOM 725 N N . PHE A 1 94 ? -14.242 -1.985 -0.559 1.00 81.44 94 PHE A N 1
ATOM 726 C CA . PHE A 1 94 ? -13.080 -2.563 -1.221 1.00 81.44 94 PHE A CA 1
ATOM 727 C C . PHE A 1 94 ? -12.941 -4.047 -0.888 1.00 81.44 94 PHE A C 1
ATOM 729 O O . PHE A 1 94 ? -12.773 -4.850 -1.800 1.00 81.44 94 PHE A O 1
ATOM 736 N N . MET A 1 95 ? -13.079 -4.405 0.394 1.00 82.81 95 MET A N 1
ATOM 737 C CA . MET A 1 95 ? -13.063 -5.795 0.854 1.00 82.81 95 MET A CA 1
ATOM 738 C C . MET A 1 95 ? -14.159 -6.625 0.188 1.00 82.81 95 MET A C 1
ATOM 740 O O . MET A 1 95 ? -13.885 -7.734 -0.255 1.00 82.81 95 MET A O 1
ATOM 744 N N . ALA A 1 96 ? -15.376 -6.087 0.074 1.00 81.81 96 ALA A N 1
ATOM 745 C CA . ALA A 1 96 ? -16.466 -6.764 -0.623 1.00 81.81 96 ALA A CA 1
ATOM 746 C C . ALA A 1 96 ? -16.132 -7.005 -2.105 1.00 81.81 96 ALA A C 1
ATOM 748 O O . ALA A 1 96 ? -16.352 -8.100 -2.608 1.00 81.81 96 ALA A O 1
ATOM 749 N N . GLY A 1 97 ? -15.534 -6.017 -2.780 1.00 81.25 97 GLY A N 1
ATOM 750 C CA . GLY A 1 97 ? -15.146 -6.131 -4.188 1.00 81.25 97 GLY A CA 1
ATOM 751 C C . GLY A 1 97 ? -14.014 -7.126 -4.459 1.00 81.25 97 GLY A C 1
ATOM 752 O O . GLY A 1 97 ? -13.969 -7.707 -5.538 1.00 81.25 97 GLY A O 1
ATOM 753 N N . ILE A 1 98 ? -13.102 -7.338 -3.505 1.00 86.44 98 ILE A N 1
ATOM 754 C CA . ILE A 1 98 ? -12.002 -8.309 -3.656 1.00 86.44 98 ILE A CA 1
ATOM 755 C C . ILE A 1 98 ? -12.339 -9.697 -3.099 1.00 86.44 98 ILE A C 1
ATOM 757 O O . ILE A 1 98 ? -11.635 -10.653 -3.409 1.00 86.44 98 ILE A O 1
ATOM 761 N N . ALA A 1 99 ? -13.396 -9.836 -2.292 1.00 82.56 99 ALA A N 1
ATOM 762 C CA . ALA A 1 99 ? -13.795 -11.117 -1.703 1.00 82.56 99 ALA A CA 1
ATOM 763 C C . ALA A 1 99 ? -14.203 -12.163 -2.754 1.00 82.56 99 ALA A C 1
ATOM 765 O O . ALA A 1 99 ? -14.150 -13.359 -2.480 1.00 82.56 99 ALA A O 1
ATOM 766 N N . GLU A 1 100 ? -14.599 -11.714 -3.945 1.00 81.69 100 GLU A N 1
ATOM 767 C CA . GLU A 1 100 ? -14.963 -12.574 -5.073 1.00 81.69 100 GLU A CA 1
ATOM 768 C C . GLU A 1 100 ? -13.746 -13.041 -5.893 1.00 81.69 100 GLU A C 1
ATOM 770 O O . GLU A 1 100 ? -13.890 -13.880 -6.784 1.00 81.69 100 GLU A O 1
ATOM 775 N N . LEU A 1 101 ? -12.544 -12.518 -5.616 1.00 86.50 101 LEU A N 1
ATOM 776 C CA . LEU A 1 101 ? -11.338 -12.880 -6.357 1.00 86.50 101 LEU A CA 1
ATOM 777 C C . LEU A 1 101 ? -10.840 -14.280 -5.960 1.00 86.50 101 LEU A C 1
ATOM 779 O O . LEU A 1 101 ? -10.729 -14.582 -4.768 1.00 86.50 101 LEU A O 1
ATOM 783 N N . PRO A 1 102 ? -10.475 -15.132 -6.935 1.00 79.25 102 PRO A N 1
ATOM 784 C CA . PRO A 1 102 ? -9.909 -16.443 -6.650 1.00 79.25 102 PRO A CA 1
ATOM 785 C C . PRO A 1 102 ? -8.495 -16.304 -6.077 1.00 79.25 102 PRO A C 1
ATOM 787 O O . PRO A 1 102 ? -7.698 -15.505 -6.581 1.00 79.25 102 PRO A O 1
ATOM 790 N N . ASP A 1 103 ? -8.189 -17.116 -5.060 1.00 88.50 103 ASP A N 1
ATOM 791 C CA . ASP A 1 103 ? -6.866 -17.254 -4.435 1.00 88.50 103 ASP A CA 1
ATOM 792 C C . ASP A 1 103 ? -6.192 -15.894 -4.198 1.00 88.50 103 ASP A C 1
ATOM 794 O O . ASP A 1 103 ? -5.115 -15.599 -4.726 1.00 88.50 103 ASP A O 1
ATOM 798 N N . CYS A 1 104 ? -6.905 -15.035 -3.467 1.00 91.81 104 CYS A N 1
ATOM 799 C CA . CYS A 1 104 ? -6.538 -13.650 -3.218 1.00 91.81 104 CYS A CA 1
ATOM 800 C C . CYS A 1 104 ? -5.738 -13.499 -1.922 1.00 91.81 104 CYS A C 1
ATOM 802 O O . CYS A 1 104 ? -6.187 -13.934 -0.860 1.00 91.81 104 CYS A O 1
ATOM 804 N N . CYS A 1 105 ? -4.612 -12.789 -2.001 1.00 94.06 105 CYS A N 1
ATOM 805 C CA . CYS A 1 105 ? -3.850 -12.349 -0.839 1.00 94.06 105 CYS A CA 1
ATOM 806 C C . CYS A 1 105 ? -3.730 -10.826 -0.807 1.00 94.06 105 CYS A C 1
ATOM 808 O O . CYS A 1 105 ? -3.371 -10.194 -1.803 1.00 94.06 105 CYS A O 1
ATOM 810 N N . ILE A 1 106 ? -4.011 -10.226 0.348 1.00 93.81 106 ILE A N 1
ATOM 811 C CA . ILE A 1 106 ? -3.788 -8.802 0.578 1.00 93.81 106 ILE A CA 1
ATOM 812 C C . ILE A 1 106 ? -2.375 -8.583 1.102 1.00 93.81 106 ILE A C 1
ATOM 814 O O . ILE A 1 106 ? -2.023 -9.061 2.172 1.00 93.81 106 ILE A O 1
ATOM 818 N N . VAL A 1 107 ? -1.588 -7.799 0.380 1.00 94.94 107 VAL A N 1
ATOM 819 C CA . VAL A 1 107 ? -0.220 -7.427 0.730 1.00 94.94 107 VAL A CA 1
ATOM 820 C C . VAL A 1 107 ? -0.226 -6.026 1.341 1.00 94.94 107 VAL A C 1
ATOM 822 O O . VAL A 1 107 ? -0.565 -5.042 0.678 1.00 94.94 107 VAL A O 1
ATOM 825 N N . THR A 1 108 ? 0.137 -5.928 2.618 1.00 93.44 108 THR A N 1
ATOM 826 C CA . THR A 1 108 ? 0.103 -4.681 3.401 1.00 93.44 108 THR A CA 1
ATOM 827 C C . THR A 1 108 ? 1.289 -4.591 4.368 1.00 93.44 108 THR A C 1
ATOM 829 O O . THR A 1 108 ? 2.105 -5.506 4.466 1.00 93.44 108 THR A O 1
ATOM 832 N N . THR A 1 109 ? 1.406 -3.471 5.080 1.00 91.25 109 THR A N 1
ATOM 833 C CA . THR A 1 109 ? 2.395 -3.257 6.149 1.00 91.25 109 THR A CA 1
ATOM 834 C C . THR A 1 109 ? 1.714 -3.034 7.495 1.00 91.25 109 THR A C 1
ATOM 836 O O . THR A 1 109 ? 0.552 -2.617 7.576 1.00 91.25 109 THR A O 1
ATOM 839 N N . ALA A 1 110 ? 2.472 -3.223 8.576 1.00 84.88 110 ALA A N 1
ATOM 840 C CA . ALA A 1 110 ? 2.019 -2.948 9.939 1.00 84.88 110 ALA A CA 1
ATOM 841 C C . ALA A 1 110 ? 1.575 -1.484 10.128 1.00 84.88 110 ALA A C 1
ATOM 843 O O . ALA A 1 110 ? 0.654 -1.193 10.891 1.00 84.88 110 ALA A O 1
ATOM 844 N N . THR A 1 111 ? 2.209 -0.543 9.417 1.00 81.50 111 THR A N 1
ATOM 845 C CA . THR A 1 111 ? 1.910 0.894 9.544 1.00 81.50 111 THR A CA 1
ATOM 846 C C . THR A 1 111 ? 0.962 1.424 8.459 1.00 81.50 111 THR A C 1
ATOM 848 O O . THR A 1 111 ? 0.640 2.624 8.428 1.00 81.50 111 THR A O 1
ATOM 851 N N . GLY A 1 112 ? 0.470 0.537 7.589 1.00 79.50 112 GLY A N 1
ATOM 852 C CA . GLY A 1 112 ? -0.509 0.838 6.556 1.00 79.50 112 GLY A CA 1
ATOM 853 C C . GLY A 1 112 ? -1.831 1.319 7.148 1.00 79.50 112 GLY A C 1
ATOM 854 O O . GLY A 1 112 ? -2.327 0.800 8.150 1.00 79.50 112 GLY A O 1
ATOM 855 N N . ILE A 1 113 ? -2.428 2.338 6.523 1.00 78.50 113 ILE A N 1
ATOM 856 C CA . ILE A 1 113 ? -3.768 2.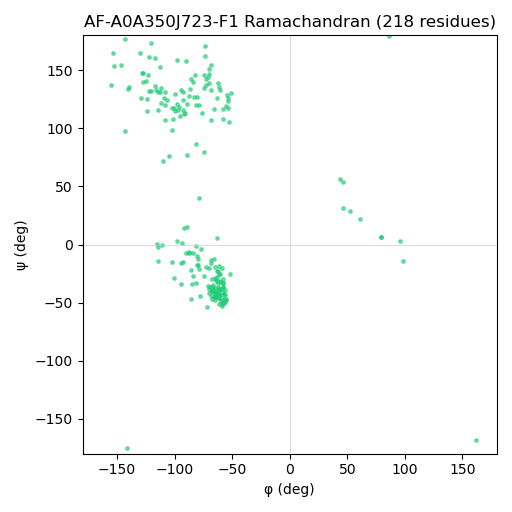818 6.910 1.00 78.50 113 ILE A CA 1
ATOM 857 C C . ILE A 1 113 ? -4.795 1.703 6.698 1.00 78.50 113 ILE A C 1
ATOM 859 O O . ILE A 1 113 ? -5.751 1.596 7.463 1.00 78.50 113 ILE A O 1
ATOM 863 N N . PHE A 1 114 ? -4.579 0.862 5.687 1.00 83.31 114 PHE A N 1
ATOM 864 C CA . PHE A 1 114 ? -5.425 -0.281 5.404 1.00 83.31 114 PHE A CA 1
ATOM 865 C C . PHE A 1 114 ? -5.494 -1.253 6.590 1.00 83.31 114 PHE A C 1
ATOM 867 O O . PHE A 1 114 ? -6.584 -1.506 7.098 1.00 83.31 114 PHE A O 1
ATOM 874 N N . THR A 1 115 ? -4.342 -1.693 7.106 1.00 84.44 115 THR A N 1
ATOM 875 C CA . THR A 1 115 ? -4.240 -2.570 8.285 1.00 84.44 115 THR A CA 1
ATOM 876 C C . THR A 1 115 ? -4.961 -1.981 9.495 1.00 84.44 115 THR A C 1
ATOM 878 O O . THR A 1 115 ? -5.772 -2.656 10.123 1.00 84.44 115 THR A O 1
ATOM 881 N N . LYS A 1 116 ? -4.742 -0.691 9.788 1.00 81.56 116 LYS A N 1
ATOM 882 C CA . LYS A 1 116 ? -5.433 -0.000 10.890 1.00 81.56 116 LYS A CA 1
ATOM 883 C C . LYS A 1 116 ? -6.952 -0.066 10.737 1.00 81.56 116 LYS A C 1
ATOM 885 O O . LYS A 1 116 ? -7.647 -0.440 11.675 1.00 81.56 116 LYS A O 1
ATOM 890 N N . ARG A 1 117 ? -7.463 0.212 9.535 1.00 78.88 117 ARG A N 1
ATOM 891 C CA . ARG A 1 117 ? -8.902 0.160 9.248 1.00 78.88 117 ARG A CA 1
ATOM 892 C C . ARG A 1 117 ? -9.481 -1.249 9.332 1.00 78.88 117 ARG A C 1
ATOM 894 O O . ARG A 1 117 ? -10.626 -1.382 9.754 1.00 78.88 117 ARG A O 1
ATOM 901 N N . LEU A 1 118 ? -8.728 -2.285 8.956 1.00 83.25 118 LEU A N 1
ATOM 902 C CA . LEU A 1 118 ? -9.164 -3.672 9.148 1.00 83.25 118 LEU A CA 1
ATOM 903 C C . LEU A 1 118 ? -9.354 -3.992 10.632 1.00 83.25 118 LEU A C 1
ATOM 905 O O . LEU A 1 118 ? -10.367 -4.571 11.008 1.00 83.25 118 LEU A O 1
ATOM 909 N N . LEU A 1 119 ? -8.412 -3.566 11.473 1.00 83.81 119 LEU A N 1
ATOM 910 C CA . LEU A 1 119 ? -8.448 -3.802 12.917 1.00 83.81 119 LEU A CA 1
ATOM 911 C C . LEU A 1 119 ? -9.560 -2.995 13.611 1.00 83.81 119 LEU A C 1
ATOM 913 O O . LEU A 1 119 ? -10.204 -3.498 14.532 1.00 83.81 119 LEU A O 1
ATOM 917 N N . GLU A 1 120 ? -9.807 -1.766 13.151 1.00 78.56 120 GLU A N 1
ATOM 918 C CA . GLU A 1 120 ? -10.865 -0.880 13.656 1.00 78.56 120 GLU A CA 1
ATOM 919 C C . GLU A 1 120 ? -12.266 -1.348 13.248 1.00 78.56 120 GLU A C 1
ATOM 921 O O . GLU A 1 120 ? -13.143 -1.500 14.098 1.00 78.56 120 GLU A O 1
ATOM 926 N N . LYS A 1 121 ? -12.492 -1.564 11.945 1.00 78.94 121 LYS A N 1
ATOM 927 C CA . LYS A 1 121 ? -13.826 -1.854 11.394 1.00 78.94 121 LYS A CA 1
ATOM 928 C C . LYS A 1 121 ? -14.198 -3.327 11.450 1.00 78.94 121 LYS A C 1
ATOM 930 O O . LYS A 1 121 ? -15.379 -3.647 11.374 1.00 78.94 121 LYS A O 1
ATOM 935 N N . LYS A 1 122 ? -13.198 -4.206 11.538 1.00 84.62 122 LYS A N 1
ATOM 936 C CA . LYS A 1 122 ? -13.343 -5.664 11.529 1.00 84.62 122 LYS A CA 1
ATOM 937 C C . LYS A 1 122 ? -14.288 -6.166 10.426 1.00 84.62 122 LYS A C 1
ATOM 939 O O . LYS A 1 122 ? -15.262 -6.859 10.726 1.00 84.62 122 LYS A O 1
ATOM 944 N N . PRO A 1 123 ? -14.057 -5.786 9.153 1.00 80.31 123 PRO A N 1
ATOM 945 C CA . PRO A 1 123 ? -14.903 -6.265 8.070 1.00 80.31 123 PRO A CA 1
ATOM 946 C C . PRO A 1 123 ? -14.798 -7.789 7.985 1.00 80.31 123 PRO A C 1
ATOM 948 O O . PRO A 1 123 ? -13.701 -8.333 8.054 1.00 80.31 123 PRO A O 1
ATOM 951 N N . GLY A 1 124 ? -15.916 -8.494 7.827 1.00 77.38 124 GLY A N 1
ATOM 952 C CA . GLY A 1 124 ? -15.868 -9.941 7.626 1.00 77.38 124 GLY A CA 1
ATOM 953 C C . GLY A 1 124 ? -15.191 -10.276 6.295 1.00 77.38 124 GLY A C 1
ATOM 954 O O . GLY A 1 124 ? -15.710 -9.907 5.244 1.00 77.38 124 GLY A O 1
ATOM 955 N N . PHE A 1 125 ? -14.047 -10.966 6.325 1.00 79.25 125 PHE A N 1
ATOM 956 C CA . PHE A 1 125 ? -13.389 -11.496 5.126 1.00 79.25 125 PHE A CA 1
ATOM 957 C C . PHE A 1 125 ? -12.542 -12.737 5.433 1.00 79.25 125 PHE A C 1
ATOM 959 O O . PHE A 1 125 ? -12.053 -12.908 6.549 1.00 79.25 125 PHE A O 1
ATOM 966 N N . LYS A 1 126 ? -12.363 -13.592 4.417 1.00 80.06 126 LYS A N 1
ATOM 967 C CA . LYS A 1 126 ? -11.624 -14.866 4.507 1.00 80.06 126 LYS A CA 1
ATOM 968 C C . LYS A 1 126 ? -10.344 -14.928 3.665 1.00 80.06 126 LYS A C 1
ATOM 970 O O . LYS A 1 126 ? -9.709 -15.971 3.638 1.00 80.06 126 LYS A O 1
ATOM 975 N N . CYS A 1 127 ? -10.001 -13.864 2.939 1.00 88.56 127 CYS A N 1
ATOM 976 C CA . CYS A 1 127 ? -8.767 -13.836 2.153 1.00 88.56 127 CYS A CA 1
ATOM 977 C C . CYS A 1 127 ? -7.524 -13.771 3.048 1.00 88.56 127 CYS A C 1
ATOM 979 O O . CYS A 1 127 ? -7.569 -13.218 4.150 1.00 88.56 127 CYS A O 1
ATOM 981 N N . ASP A 1 128 ? -6.423 -14.326 2.547 1.00 93.25 128 ASP A N 1
ATOM 982 C CA . ASP A 1 128 ? -5.146 -14.297 3.248 1.00 93.25 128 ASP A CA 1
ATOM 983 C C . ASP A 1 128 ? -4.586 -12.872 3.263 1.00 93.25 128 ASP A C 1
ATOM 985 O O . ASP A 1 128 ? -4.764 -12.097 2.319 1.00 93.25 128 ASP A O 1
ATOM 989 N N . LEU A 1 129 ? -3.882 -12.517 4.331 1.00 93.31 129 LEU A N 1
ATOM 990 C CA . LEU A 1 129 ? -3.236 -11.223 4.487 1.00 93.31 129 LEU A CA 1
ATOM 991 C C . LEU A 1 129 ? -1.749 -11.422 4.749 1.00 93.31 129 LEU A C 1
ATOM 993 O O . LEU A 1 129 ? -1.347 -11.952 5.780 1.00 93.31 129 LEU A O 1
ATOM 997 N N . ALA A 1 130 ? -0.929 -10.968 3.811 1.00 94.69 130 ALA A N 1
ATOM 998 C CA . ALA A 1 130 ? 0.512 -10.919 3.937 1.00 94.69 130 ALA A CA 1
ATOM 999 C C . ALA A 1 130 ? 0.950 -9.571 4.513 1.00 94.69 130 ALA A C 1
ATOM 1001 O O . ALA A 1 130 ? 0.838 -8.519 3.877 1.00 94.69 130 ALA A O 1
ATOM 1002 N N . MET A 1 131 ? 1.486 -9.622 5.726 1.00 93.06 131 MET A N 1
ATOM 1003 C CA . MET A 1 131 ? 2.091 -8.492 6.408 1.00 93.06 131 MET A CA 1
ATOM 1004 C C . MET A 1 131 ? 3.585 -8.450 6.099 1.00 93.06 131 MET A C 1
ATOM 1006 O O . MET A 1 131 ? 4.341 -9.326 6.528 1.00 93.06 131 MET A O 1
ATOM 1010 N N . LEU A 1 132 ? 4.008 -7.430 5.355 1.00 91.88 132 LEU A N 1
ATOM 1011 C CA . LEU A 1 132 ? 5.417 -7.169 5.092 1.00 91.88 132 LEU A CA 1
ATOM 1012 C C . LEU A 1 132 ? 6.027 -6.397 6.263 1.00 91.88 132 LEU A C 1
ATOM 1014 O O . LEU A 1 132 ? 5.531 -5.339 6.660 1.00 91.88 132 LEU A O 1
ATOM 1018 N N . GLU A 1 133 ? 7.127 -6.928 6.787 1.00 86.50 133 GLU A N 1
ATOM 1019 C CA . GLU A 1 133 ? 7.992 -6.287 7.771 1.00 86.50 133 GLU A CA 1
ATOM 1020 C C . GLU A 1 133 ? 9.452 -6.367 7.292 1.00 86.50 133 GLU A C 1
ATOM 1022 O O . GLU A 1 133 ? 9.787 -7.116 6.372 1.00 86.50 133 GLU A O 1
ATOM 1027 N N . ALA A 1 134 ? 10.355 -5.584 7.890 1.00 79.31 134 ALA A N 1
ATOM 1028 C CA . ALA A 1 134 ? 11.759 -5.580 7.476 1.00 79.31 134 ALA A CA 1
ATOM 1029 C C . ALA A 1 134 ? 12.373 -6.992 7.597 1.00 79.31 134 ALA A C 1
ATOM 1031 O O . ALA A 1 134 ? 12.601 -7.487 8.698 1.00 79.31 134 ALA A O 1
ATOM 1032 N N . GLY A 1 135 ? 12.623 -7.636 6.452 1.00 75.25 135 GLY A N 1
ATOM 1033 C CA . GLY A 1 135 ? 13.242 -8.961 6.362 1.00 75.25 135 GLY A CA 1
ATOM 1034 C C . GLY A 1 135 ? 12.318 -10.154 6.631 1.00 75.25 135 GLY A C 1
ATOM 1035 O O . GLY A 1 135 ? 12.812 -11.279 6.671 1.00 75.25 135 GLY A O 1
ATOM 1036 N N . LYS A 1 136 ? 11.004 -9.955 6.807 1.00 86.06 136 LYS A N 1
ATOM 1037 C CA 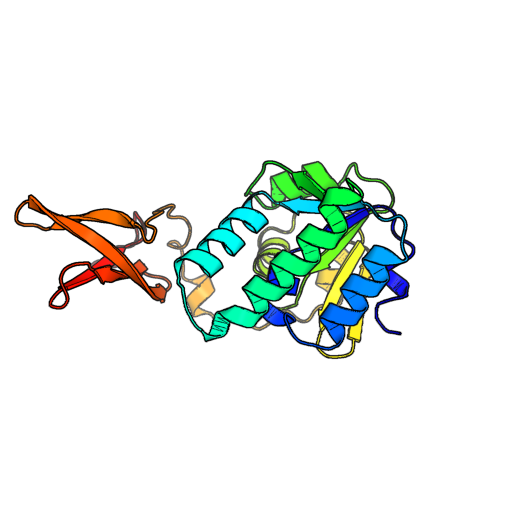. LYS A 1 136 ? 10.058 -11.065 7.003 1.00 86.06 136 LYS A CA 1
ATOM 1038 C C . LYS A 1 136 ? 8.683 -10.782 6.402 1.00 86.06 136 LYS A C 1
ATOM 1040 O O . LYS A 1 136 ? 8.254 -9.637 6.287 1.00 86.06 136 LYS A O 1
ATOM 1045 N N . VAL A 1 137 ? 7.987 -11.864 6.076 1.00 90.50 137 VAL A N 1
ATOM 1046 C CA . VAL A 1 137 ? 6.592 -11.855 5.637 1.00 90.50 137 VAL A CA 1
ATOM 1047 C C . VAL A 1 137 ? 5.817 -12.770 6.567 1.00 90.50 137 VAL A C 1
ATOM 1049 O O . VAL A 1 137 ? 6.192 -13.929 6.735 1.00 90.50 137 VAL A O 1
ATOM 1052 N N . THR A 1 138 ? 4.753 -12.249 7.168 1.00 92.69 138 THR A N 1
ATOM 1053 C CA . THR A 1 138 ? 3.823 -13.043 7.978 1.00 92.69 138 THR A CA 1
ATOM 1054 C C . THR A 1 138 ? 2.514 -13.170 7.217 1.00 92.69 138 THR A C 1
ATOM 1056 O O . THR A 1 138 ? 1.951 -12.156 6.812 1.00 92.69 138 THR A O 1
ATOM 1059 N N . ILE A 1 139 ? 2.034 -14.395 7.014 1.00 94.00 139 ILE A N 1
ATOM 1060 C CA . ILE A 1 139 ? 0.737 -14.653 6.382 1.00 94.00 139 ILE A CA 1
ATOM 1061 C C . ILE A 1 139 ? -0.279 -14.943 7.481 1.00 94.00 139 ILE A C 1
ATOM 1063 O O . ILE A 1 139 ? -0.019 -15.769 8.351 1.00 94.00 139 ILE A O 1
ATOM 1067 N N . TYR A 1 140 ? -1.413 -14.254 7.417 1.00 93.81 140 TYR A N 1
ATOM 1068 C CA . TYR A 1 140 ? -2.577 -14.474 8.263 1.00 93.81 140 TYR A CA 1
ATOM 1069 C C . TYR A 1 140 ? -3.726 -15.010 7.414 1.00 93.81 140 TYR A C 1
ATOM 1071 O O . TYR A 1 140 ? -4.046 -14.433 6.373 1.00 93.81 140 TYR A O 1
ATOM 1079 N N . HIS A 1 141 ? -4.370 -16.076 7.868 1.00 92.25 141 HIS A N 1
ATOM 1080 C CA . HIS A 1 141 ? -5.466 -16.735 7.168 1.00 92.25 141 HIS A CA 1
ATOM 1081 C C . HIS A 1 141 ? -6.819 -16.129 7.552 1.00 92.25 141 HIS A C 1
ATOM 1083 O O . HIS A 1 141 ? -7.589 -16.678 8.343 1.00 92.25 141 HIS A O 1
ATOM 1089 N N . GLY A 1 142 ? -7.096 -14.952 6.987 1.00 89.75 142 GLY A N 1
ATOM 1090 C CA . GLY A 1 142 ? -8.290 -14.164 7.277 1.00 89.75 142 GLY A CA 1
ATOM 1091 C C . GLY A 1 142 ? -8.146 -13.234 8.483 1.00 89.75 142 GLY A C 1
ATOM 1092 O O . GLY A 1 142 ? -7.109 -13.153 9.146 1.00 89.75 142 GLY A O 1
ATOM 1093 N N . LEU A 1 143 ? -9.219 -12.489 8.761 1.00 87.94 143 LEU A N 1
ATOM 1094 C CA . LEU A 1 143 ? -9.213 -11.464 9.805 1.00 87.94 143 LEU A CA 1
ATOM 1095 C C . LEU A 1 143 ? -9.087 -12.045 11.220 1.00 87.94 143 LEU A C 1
ATOM 1097 O O . LEU A 1 143 ? -8.431 -11.438 12.062 1.00 87.94 143 LEU A O 1
ATOM 1101 N N . ASP A 1 144 ? -9.700 -13.195 11.494 1.00 89.75 144 ASP A N 1
ATOM 1102 C CA . ASP A 1 144 ? -9.682 -13.793 12.835 1.00 89.75 144 ASP A CA 1
ATOM 1103 C C . ASP A 1 144 ? -8.269 -14.232 13.241 1.00 89.75 144 ASP A C 1
ATOM 1105 O O . ASP A 1 144 ? -7.856 -14.024 14.385 1.00 89.75 144 ASP A O 1
ATOM 1109 N N . ASP A 1 145 ? -7.508 -14.775 12.288 1.00 91.69 145 ASP A N 1
ATOM 1110 C CA . ASP A 1 145 ? -6.106 -15.142 12.483 1.00 91.69 145 ASP A CA 1
ATOM 1111 C C . ASP A 1 145 ? -5.244 -13.897 12.738 1.00 91.69 145 ASP A C 1
ATOM 1113 O O . ASP A 1 145 ? -4.477 -13.846 13.702 1.00 91.69 145 ASP A O 1
ATOM 1117 N N . LEU A 1 146 ? -5.460 -12.830 11.955 1.00 90.19 146 LEU A N 1
ATOM 1118 C CA . LEU A 1 146 ? -4.821 -11.535 12.192 1.00 90.19 146 LEU A CA 1
ATOM 1119 C C . LEU A 1 146 ? -5.133 -11.007 13.600 1.00 90.19 146 LEU A C 1
ATOM 1121 O O . LEU A 1 146 ? -4.220 -10.636 14.327 1.00 90.19 146 LEU A O 1
ATOM 1125 N N . LEU A 1 147 ? -6.401 -10.981 14.012 1.00 87.94 147 LEU A N 1
ATOM 1126 C CA . LEU A 1 147 ? -6.808 -10.455 15.320 1.00 87.94 147 LEU A CA 1
ATOM 1127 C C . LEU A 1 147 ? -6.267 -11.278 16.496 1.00 87.94 147 LEU A C 1
ATOM 1129 O O . LEU A 1 147 ? -6.066 -10.724 17.576 1.00 87.94 147 LEU A O 1
ATOM 1133 N N . SER A 1 148 ? -6.048 -12.577 16.293 1.00 88.06 148 SER A N 1
ATOM 1134 C CA . SER A 1 148 ? -5.546 -13.485 17.327 1.00 88.06 148 SER A CA 1
ATOM 1135 C C . SER A 1 148 ? -4.027 -13.415 17.485 1.00 88.06 148 SER A C 1
ATOM 1137 O O . SER A 1 148 ? -3.523 -13.581 18.594 1.00 88.06 148 SER A O 1
ATOM 1139 N N . ASN A 1 149 ? -3.301 -13.161 16.391 1.00 86.88 149 ASN A N 1
ATOM 1140 C CA . ASN A 1 149 ? -1.841 -13.285 16.344 1.00 86.88 149 ASN A CA 1
ATOM 1141 C C . ASN A 1 149 ? -1.097 -11.959 16.135 1.00 86.88 149 ASN A C 1
ATOM 1143 O O . ASN A 1 149 ? 0.118 -11.900 16.328 1.00 86.88 149 ASN A O 1
ATOM 1147 N N . TYR A 1 150 ? -1.785 -10.889 15.737 1.00 84.00 150 TYR A N 1
ATOM 1148 C CA . TYR A 1 150 ? -1.181 -9.572 15.572 1.00 84.00 150 TYR A CA 1
ATOM 1149 C C . TYR A 1 150 ? -1.316 -8.749 16.852 1.00 84.00 150 TYR A C 1
ATOM 1151 O O . TYR A 1 150 ? -2.417 -8.376 17.266 1.00 84.00 150 TYR A O 1
ATOM 1159 N N . GLU A 1 151 ? -0.181 -8.422 17.471 1.00 75.88 151 GLU A N 1
ATOM 1160 C CA . GLU A 1 151 ? -0.169 -7.534 18.627 1.00 75.88 151 GLU A CA 1
ATOM 1161 C C . GLU A 1 151 ? -0.549 -6.117 18.181 1.00 75.88 151 GLU A C 1
ATOM 1163 O O . GLU A 1 151 ? 0.216 -5.409 17.520 1.00 75.88 151 GLU A O 1
ATOM 1168 N N . LEU A 1 152 ? -1.767 -5.701 18.536 1.00 66.12 152 LEU A N 1
ATOM 1169 C CA . LEU A 1 152 ? -2.246 -4.345 18.304 1.00 66.12 152 LEU A CA 1
ATOM 1170 C C . LEU A 1 152 ? -1.253 -3.354 18.909 1.00 66.12 152 LEU A C 1
ATOM 1172 O O . LEU A 1 152 ? -1.080 -3.302 20.129 1.00 66.12 152 LEU A O 1
ATOM 1176 N N . GLN A 1 153 ? -0.644 -2.517 18.064 1.00 62.69 153 GLN A N 1
ATOM 1177 C CA . GLN A 1 153 ? 0.104 -1.371 18.564 1.00 62.69 153 GLN A CA 1
ATOM 1178 C C . GLN A 1 153 ? -0.820 -0.582 19.487 1.00 62.69 153 GLN A C 1
ATOM 1180 O O . GLN A 1 153 ? -1.915 -0.192 19.075 1.00 62.69 153 GLN A O 1
ATOM 1185 N N . LYS A 1 154 ? -0.394 -0.383 20.741 1.00 52.12 154 LYS A N 1
ATOM 1186 C CA . LYS A 1 154 ? -1.177 0.341 21.745 1.00 52.12 154 LYS A CA 1
ATOM 1187 C C . LYS A 1 154 ? -1.575 1.693 21.169 1.00 52.12 154 LYS A C 1
ATOM 1189 O O . LYS A 1 154 ? -0.755 2.603 21.050 1.00 52.12 154 LYS A O 1
ATOM 1194 N N . ILE A 1 155 ? -2.845 1.805 20.799 1.00 50.75 155 ILE A N 1
ATOM 1195 C CA . ILE A 1 155 ? -3.428 3.061 20.365 1.00 50.75 155 ILE A CA 1
ATOM 1196 C C . ILE A 1 155 ? -3.346 3.985 21.575 1.00 50.75 155 ILE A C 1
ATOM 1198 O O . ILE A 1 155 ? -3.777 3.622 22.671 1.00 50.75 155 ILE A O 1
ATOM 1202 N N . SER A 1 156 ? -2.741 5.161 21.390 1.00 46.16 156 SER A N 1
ATOM 1203 C CA . SER A 1 156 ? -2.740 6.182 22.434 1.00 46.16 156 SER A CA 1
ATOM 1204 C C . SER A 1 156 ? -4.183 6.384 22.901 1.00 46.16 156 SER A C 1
ATOM 1206 O O . SER A 1 156 ? -5.042 6.601 22.043 1.00 46.16 156 SER A O 1
ATOM 1208 N N . PRO A 1 157 ? -4.474 6.358 24.214 1.00 45.78 157 PRO A N 1
ATOM 1209 C CA . PRO A 1 157 ? -5.820 6.604 24.727 1.00 45.78 157 PRO A CA 1
ATOM 1210 C C . PRO A 1 157 ? -6.433 7.902 24.185 1.00 45.78 157 PRO A C 1
ATOM 1212 O O . PRO A 1 157 ? -7.643 8.007 24.062 1.00 45.78 157 PRO A O 1
ATOM 1215 N N . LEU A 1 158 ? -5.599 8.874 23.790 1.00 44.88 158 LEU A N 1
ATOM 1216 C CA . LEU A 1 158 ? -6.017 10.122 23.148 1.00 44.88 158 LEU A CA 1
ATOM 1217 C C . LEU A 1 158 ? -6.696 9.919 21.782 1.00 44.88 158 LEU A C 1
ATOM 1219 O O . LEU A 1 158 ? -7.575 10.695 21.421 1.00 44.88 158 LEU A O 1
ATOM 1223 N N . ALA A 1 159 ? -6.320 8.891 21.018 1.00 42.62 159 ALA A N 1
ATOM 1224 C CA . ALA A 1 159 ? -6.936 8.600 19.724 1.00 42.62 159 ALA A CA 1
ATOM 1225 C C . ALA A 1 159 ? -8.340 7.988 19.871 1.00 42.62 159 ALA A C 1
ATOM 1227 O O . ALA A 1 159 ? -9.185 8.221 19.011 1.00 42.62 159 ALA A O 1
ATOM 1228 N N . SER A 1 160 ? -8.626 7.294 20.977 1.00 42.50 160 SER A N 1
ATOM 1229 C CA . SER A 1 160 ? -9.960 6.773 21.316 1.00 42.50 160 SER A CA 1
ATOM 1230 C C . SER A 1 160 ? -10.901 7.823 21.926 1.00 42.50 160 SER A C 1
ATOM 1232 O O . SER A 1 160 ? -12.102 7.581 22.018 1.00 42.50 160 SER A O 1
ATOM 1234 N N . VAL A 1 161 ? -10.398 9.012 22.286 1.00 49.16 161 VAL A N 1
ATOM 1235 C CA . VAL A 1 161 ? -11.229 10.167 22.691 1.00 49.16 161 VAL A CA 1
ATOM 1236 C C . VAL A 1 161 ? -11.811 10.906 21.471 1.00 49.16 161 VAL A C 1
ATOM 1238 O O . VAL A 1 161 ? -12.741 11.705 21.601 1.00 49.16 161 VAL A O 1
ATOM 1241 N N . ASN A 1 162 ? -11.325 10.627 20.257 1.00 44.44 162 ASN A N 1
ATOM 1242 C CA . ASN A 1 162 ? -11.695 11.386 19.067 1.00 44.44 162 ASN A CA 1
ATOM 1243 C C . ASN A 1 162 ? -13.040 10.958 18.463 1.00 44.44 162 ASN A C 1
ATOM 1245 O O . ASN A 1 162 ? -13.092 10.264 17.452 1.00 44.44 162 ASN A O 1
ATOM 1249 N N . LYS A 1 163 ? -14.130 11.545 18.970 1.00 44.22 163 LYS A N 1
ATOM 1250 C CA . LYS A 1 163 ? -15.407 11.701 18.235 1.00 44.22 163 LYS A CA 1
ATOM 1251 C C . LYS A 1 163 ? -15.293 12.584 16.970 1.00 44.22 163 LYS A C 1
ATOM 1253 O O . LYS A 1 163 ? -16.299 12.895 16.347 1.00 44.22 163 LYS A O 1
ATOM 1258 N N . TYR A 1 164 ? -14.083 13.006 16.603 1.00 45.84 164 TYR A N 1
ATOM 1259 C CA . TYR A 1 164 ? -13.805 14.096 15.664 1.00 45.84 164 TYR A CA 1
ATOM 1260 C C . TYR A 1 164 ? -13.127 13.647 14.357 1.00 45.84 164 TYR A C 1
ATOM 1262 O O . TYR A 1 164 ? -12.880 14.474 13.486 1.00 45.84 164 TYR A O 1
ATOM 1270 N N . LEU A 1 165 ? -12.807 12.355 14.196 1.00 43.44 165 LEU A N 1
ATOM 1271 C CA . LEU A 1 165 ? -12.056 11.848 13.032 1.00 43.44 165 LEU A CA 1
ATOM 1272 C C . LEU A 1 165 ? -12.902 11.601 11.770 1.00 43.44 165 LEU A C 1
ATOM 1274 O O . LEU A 1 165 ? -12.350 11.260 10.725 1.00 43.44 165 LEU A O 1
ATOM 1278 N N . GLU A 1 166 ? -14.215 11.823 11.819 1.00 42.19 166 GLU A N 1
ATOM 1279 C CA . GLU A 1 166 ? -15.097 11.706 10.654 1.00 42.19 166 GLU A CA 1
ATOM 1280 C C . GLU A 1 166 ? -15.494 13.083 10.124 1.00 42.19 166 GLU A C 1
ATOM 1282 O O . GLU A 1 166 ? -16.597 13.580 10.329 1.00 42.19 166 GLU A O 1
ATOM 1287 N N . ALA A 1 167 ? -14.557 13.723 9.434 1.00 44.50 167 ALA A N 1
ATOM 1288 C CA . ALA A 1 167 ? -14.777 15.019 8.821 1.00 44.50 167 ALA A CA 1
ATOM 1289 C C . ALA A 1 167 ? -14.047 15.095 7.480 1.00 44.50 167 ALA A C 1
ATOM 1291 O O . ALA A 1 167 ? -12.850 15.367 7.406 1.00 44.50 167 ALA A O 1
ATOM 1292 N N . SER A 1 168 ? -14.774 14.851 6.393 1.00 48.06 168 SER A N 1
ATOM 1293 C CA . SER A 1 168 ? -14.258 14.937 5.027 1.00 48.06 168 SER A CA 1
ATOM 1294 C C . SER A 1 168 ? -14.085 16.399 4.592 1.00 48.06 168 SER A C 1
ATOM 1296 O O . SER A 1 168 ? -14.933 16.952 3.890 1.00 48.06 168 SER A O 1
ATOM 1298 N N . ALA A 1 169 ? -12.997 17.039 5.027 1.00 52.06 169 ALA A N 1
ATOM 1299 C CA . ALA A 1 169 ? -12.483 18.261 4.414 1.00 52.06 169 ALA A CA 1
ATOM 1300 C C . ALA A 1 169 ? -11.282 17.899 3.530 1.00 52.06 169 ALA A C 1
ATOM 1302 O O . ALA A 1 169 ? -10.211 17.545 4.020 1.00 52.06 169 ALA A O 1
ATOM 1303 N N . PHE A 1 170 ? -11.471 17.965 2.215 1.00 60.22 170 PHE A N 1
ATOM 1304 C CA . PHE A 1 170 ? -10.418 17.705 1.240 1.00 60.22 170 PHE A CA 1
ATOM 1305 C C . PHE A 1 170 ? -9.912 19.042 0.697 1.00 60.22 170 PHE A C 1
ATOM 1307 O O . PHE A 1 170 ? -10.538 19.614 -0.186 1.00 60.22 170 PHE A O 1
ATOM 1314 N N . CYS A 1 171 ? -8.791 19.533 1.233 1.00 69.00 171 CYS A N 1
ATOM 1315 C CA . CYS A 1 171 ? -8.004 20.588 0.593 1.00 69.00 171 CYS A CA 1
ATOM 1316 C C . CYS A 1 171 ? -6.666 20.010 0.132 1.00 69.00 171 CYS A C 1
ATOM 1318 O O . CYS A 1 171 ? -5.986 19.277 0.862 1.00 69.00 171 CYS A O 1
ATOM 1320 N N . ASN A 1 172 ? -6.283 20.343 -1.089 1.00 77.50 172 ASN A N 1
ATOM 1321 C CA . ASN A 1 172 ? -5.098 19.860 -1.768 1.00 77.50 172 ASN A CA 1
ATOM 1322 C C . ASN A 1 172 ? -4.201 21.022 -2.192 1.00 77.50 172 ASN A C 1
ATOM 1324 O O . ASN A 1 172 ? -4.605 22.179 -2.260 1.00 77.50 172 ASN A O 1
ATOM 1328 N N . VAL A 1 173 ? -2.940 20.692 -2.465 1.00 81.38 173 VAL A N 1
ATOM 1329 C CA . VAL A 1 173 ? -2.034 21.620 -3.146 1.00 81.38 173 VAL A CA 1
ATOM 1330 C C . VAL A 1 173 ? -2.632 21.946 -4.519 1.00 81.38 173 VAL A C 1
ATOM 1332 O O . VAL A 1 173 ? -3.043 21.034 -5.233 1.00 81.38 173 VAL A O 1
ATOM 1335 N N . GLY A 1 174 ? -2.673 23.229 -4.866 1.00 80.31 174 GLY A N 1
ATOM 1336 C CA . GLY A 1 174 ? -3.309 23.765 -6.069 1.00 80.31 174 GLY A CA 1
ATOM 1337 C C . GLY A 1 174 ? -4.710 24.333 -5.840 1.00 80.31 174 GLY A C 1
ATOM 1338 O O . GLY A 1 174 ? -5.189 25.075 -6.694 1.00 80.31 174 GLY A O 1
ATOM 1339 N N . ASP A 1 175 ? -5.349 24.050 -4.701 1.00 84.19 175 ASP A N 1
ATOM 1340 C CA . ASP A 1 175 ? -6.651 24.637 -4.387 1.00 84.19 175 ASP A CA 1
ATOM 1341 C C . ASP A 1 175 ? -6.510 26.132 -4.060 1.00 84.19 175 ASP A C 1
ATOM 1343 O O . ASP A 1 175 ? -5.550 26.558 -3.408 1.00 84.19 175 ASP A O 1
ATOM 1347 N N . THR A 1 176 ? -7.502 26.921 -4.475 1.00 88.56 176 THR A N 1
ATOM 1348 C CA . THR A 1 176 ? -7.627 28.332 -4.096 1.00 88.56 176 THR A CA 1
ATOM 1349 C C . THR A 1 176 ? -8.513 28.452 -2.864 1.00 88.56 176 THR A C 1
ATOM 1351 O O . THR A 1 176 ? -9.664 28.017 -2.871 1.00 88.56 176 THR A O 1
ATOM 1354 N N . VAL A 1 177 ? -7.990 29.080 -1.816 1.00 87.38 177 VAL A N 1
ATOM 1355 C CA . VAL A 1 177 ? -8.727 29.428 -0.598 1.00 87.38 177 VAL A CA 1
ATOM 1356 C C . VAL A 1 177 ? -8.863 30.940 -0.482 1.00 87.38 177 VAL A C 1
ATOM 1358 O O . VAL A 1 177 ? -8.024 31.692 -0.975 1.00 87.38 177 VAL A O 1
ATOM 1361 N N . THR A 1 178 ? -9.916 31.398 0.183 1.00 87.69 178 THR A N 1
ATOM 1362 C CA . THR A 1 178 ? -10.206 32.827 0.322 1.00 87.69 178 THR A CA 1
ATOM 1363 C C . THR A 1 178 ? -9.939 33.284 1.753 1.00 87.69 178 THR A C 1
ATOM 1365 O O . THR A 1 178 ? -10.381 32.642 2.706 1.00 87.69 178 THR A O 1
ATOM 1368 N N . THR A 1 179 ? -9.206 34.386 1.921 1.00 84.25 179 THR A N 1
ATOM 1369 C CA . THR A 1 179 ? -8.963 34.986 3.243 1.00 84.25 179 THR A CA 1
ATOM 1370 C C . THR A 1 179 ? -10.203 35.693 3.791 1.00 84.25 179 THR A C 1
ATOM 1372 O O . THR A 1 179 ? -11.163 35.949 3.066 1.00 84.25 179 THR A O 1
ATOM 1375 N N . GLY A 1 180 ? -10.158 36.108 5.063 1.00 77.00 180 GLY A N 1
ATOM 1376 C CA . GLY A 1 180 ? -11.205 36.955 5.653 1.00 77.00 180 GLY A CA 1
ATOM 1377 C C . GLY A 1 180 ? -11.416 38.296 4.930 1.00 77.00 180 GLY A C 1
ATOM 1378 O O . GLY A 1 180 ? -12.488 38.878 5.032 1.00 77.00 180 GLY A O 1
ATOM 1379 N N . GLU A 1 181 ? -10.434 38.758 4.149 1.00 85.88 181 GLU A N 1
ATOM 1380 C CA . GLU A 1 181 ? -10.524 39.968 3.318 1.00 85.88 181 GLU A CA 1
ATOM 1381 C C . GLU A 1 181 ? -11.005 39.683 1.885 1.00 85.88 181 GLU A C 1
ATOM 1383 O O . GLU A 1 181 ? -10.840 40.520 1.001 1.00 85.88 181 GLU A O 1
ATOM 1388 N N . GLN A 1 182 ? -11.550 38.492 1.619 1.00 84.69 182 GLN A N 1
ATOM 1389 C CA . GLN A 1 182 ? -11.977 38.056 0.285 1.00 84.69 182 GLN A CA 1
ATOM 1390 C C . GLN A 1 182 ? -10.846 37.989 -0.759 1.00 84.69 182 GLN A C 1
ATOM 1392 O O . GLN A 1 182 ? -11.098 38.007 -1.964 1.00 84.69 182 GLN A O 1
ATOM 1397 N N . LYS A 1 183 ? -9.583 37.883 -0.323 1.00 87.75 183 LYS A N 1
ATOM 1398 C CA . LYS A 1 183 ? -8.443 37.717 -1.237 1.00 87.75 183 LYS A CA 1
ATOM 1399 C C . LYS A 1 183 ? -8.216 36.230 -1.526 1.00 87.75 183 LYS A C 1
ATOM 1401 O O . LYS A 1 183 ? -8.092 35.465 -0.566 1.00 87.75 183 LYS A O 1
ATOM 1406 N N . PRO A 1 184 ? -8.143 35.811 -2.802 1.00 91.38 184 PRO A N 1
ATOM 1407 C CA . PRO A 1 184 ? -7.804 34.440 -3.152 1.00 91.38 184 PRO A CA 1
ATOM 1408 C C . PRO A 1 184 ? -6.316 34.180 -2.905 1.00 91.38 184 PRO A C 1
ATOM 1410 O O . PRO A 1 184 ? -5.477 35.050 -3.136 1.00 91.38 184 PRO A O 1
ATOM 1413 N N . ILE A 1 185 ? -6.005 32.979 -2.434 1.00 92.94 185 ILE A N 1
ATOM 1414 C CA . ILE A 1 185 ? -4.657 32.491 -2.152 1.00 92.94 185 ILE A CA 1
ATOM 1415 C C . ILE A 1 185 ? -4.572 31.040 -2.617 1.00 92.94 185 ILE A C 1
ATOM 1417 O O . ILE A 1 185 ? -5.471 30.248 -2.329 1.00 92.94 185 ILE A O 1
ATOM 1421 N N . VAL A 1 186 ? -3.488 30.671 -3.294 1.00 93.12 186 VAL A N 1
ATOM 1422 C CA . VAL A 1 186 ? -3.271 29.298 -3.768 1.00 93.12 186 VAL A CA 1
ATOM 1423 C C . VAL A 1 186 ? -2.442 28.510 -2.758 1.00 93.12 186 VAL A C 1
ATOM 1425 O O . VAL A 1 186 ? -1.404 28.969 -2.281 1.00 93.12 186 VAL A O 1
ATOM 1428 N N . LEU A 1 187 ? -2.876 27.290 -2.439 1.00 92.44 187 LEU A N 1
ATOM 1429 C CA . LEU A 1 187 ? -2.126 26.366 -1.589 1.00 92.44 187 LEU A CA 1
ATOM 1430 C C . LEU A 1 187 ? -0.964 25.755 -2.385 1.00 92.44 187 LEU A C 1
ATOM 1432 O O . LEU A 1 187 ? -1.188 24.980 -3.309 1.00 92.44 187 LEU A O 1
ATOM 1436 N N . THR A 1 188 ? 0.284 26.060 -2.035 1.00 90.25 188 THR A N 1
ATOM 1437 C CA . THR A 1 188 ? 1.459 25.675 -2.847 1.00 90.25 188 THR A CA 1
ATOM 1438 C C . THR A 1 188 ? 2.191 24.449 -2.325 1.00 90.25 188 THR A C 1
ATOM 1440 O O . THR A 1 188 ? 2.791 23.710 -3.102 1.00 90.25 188 THR A O 1
ATOM 1443 N N . LYS A 1 189 ? 2.147 24.194 -1.015 1.00 86.50 189 LYS A N 1
ATOM 1444 C CA . LYS A 1 189 ? 2.789 23.020 -0.409 1.00 86.50 189 LYS A CA 1
ATOM 1445 C C . LYS A 1 189 ? 2.109 22.644 0.894 1.00 86.50 189 LYS A C 1
ATOM 1447 O O . LYS A 1 189 ? 1.862 23.513 1.718 1.00 86.50 189 LYS A O 1
ATOM 1452 N N . ARG A 1 190 ? 1.875 21.355 1.147 1.00 86.19 190 ARG A N 1
ATOM 1453 C CA . ARG A 1 190 ? 1.435 20.887 2.472 1.00 86.19 190 ARG A CA 1
ATOM 1454 C C . ARG A 1 190 ? 2.640 20.825 3.416 1.00 86.19 190 ARG A C 1
ATOM 1456 O O . ARG A 1 190 ? 3.602 20.120 3.134 1.00 86.19 190 ARG A O 1
ATOM 1463 N N . ILE A 1 191 ? 2.586 21.574 4.513 1.00 86.56 191 ILE A N 1
ATOM 1464 C CA . ILE A 1 191 ? 3.627 21.627 5.550 1.00 86.56 191 ILE A CA 1
ATOM 1465 C C . ILE A 1 191 ? 3.407 20.511 6.571 1.00 86.56 191 ILE A C 1
ATOM 1467 O O . ILE A 1 191 ? 4.346 19.808 6.932 1.00 86.56 191 ILE A O 1
ATOM 1471 N N . SER A 1 192 ? 2.171 20.339 7.043 1.00 80.56 192 SER A N 1
ATOM 1472 C CA . SER A 1 192 ? 1.838 19.321 8.039 1.0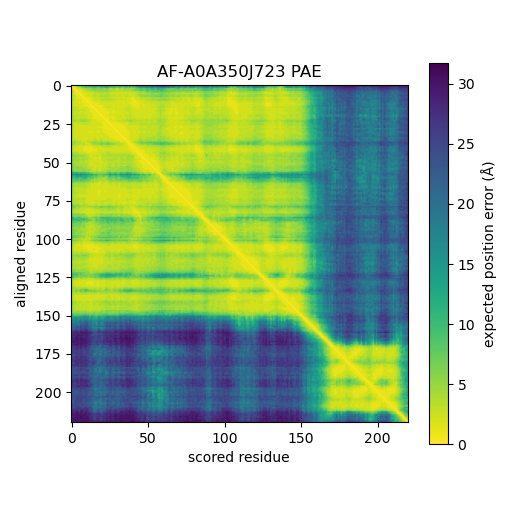0 80.56 192 SER A CA 1
ATOM 1473 C C . SER A 1 192 ? 0.376 18.886 7.948 1.00 80.56 192 SER A C 1
ATOM 1475 O O . SER A 1 192 ? -0.456 19.531 7.307 1.00 80.56 192 SER A O 1
ATOM 1477 N N . SER A 1 193 ? 0.070 17.760 8.588 1.00 76.31 193 SER A N 1
ATOM 1478 C CA . SER A 1 193 ? -1.286 17.251 8.778 1.00 76.31 193 SER A CA 1
ATOM 1479 C C . SER A 1 193 ? -1.388 16.669 10.181 1.00 76.31 193 SER A C 1
ATOM 1481 O O . SER A 1 193 ? -0.502 15.929 10.603 1.00 76.31 193 SER A O 1
ATOM 1483 N N . GLY A 1 194 ? -2.460 16.997 10.892 1.00 66.00 194 GLY A N 1
ATOM 1484 C CA . GLY A 1 194 ? -2.736 16.516 12.241 1.00 66.00 194 GLY A CA 1
ATOM 1485 C C . GLY A 1 194 ? -4.220 16.228 12.451 1.00 66.00 194 GLY A C 1
ATOM 1486 O O . GLY A 1 194 ? -5.027 16.329 11.525 1.00 66.00 194 GLY A O 1
ATOM 1487 N N . ALA A 1 195 ? -4.569 15.873 13.689 1.00 61.25 195 ALA A N 1
ATOM 1488 C CA . ALA A 1 195 ? -5.936 15.520 14.073 1.00 61.25 195 ALA A CA 1
ATOM 1489 C C . ALA A 1 195 ? -6.936 16.683 13.922 1.00 61.25 195 ALA A C 1
ATOM 1491 O O . ALA A 1 195 ? -8.108 16.442 13.675 1.00 61.25 195 ALA A O 1
ATOM 1492 N N . GLU A 1 196 ? -6.478 17.934 14.028 1.00 65.62 196 GLU A N 1
ATOM 1493 C CA . GLU A 1 196 ? -7.336 19.129 13.951 1.00 65.62 196 GLU A CA 1
ATOM 1494 C C . GLU A 1 196 ? -7.426 19.738 12.546 1.00 65.62 196 GLU A C 1
ATOM 1496 O O . GLU A 1 196 ? -8.282 20.579 12.277 1.00 65.62 196 GLU A O 1
ATOM 1501 N N . GLY A 1 197 ? -6.514 19.371 11.645 1.00 74.56 197 GLY A N 1
ATOM 1502 C CA . GLY A 1 197 ? -6.445 19.999 10.334 1.00 74.56 197 GLY A CA 1
ATOM 1503 C C . GLY A 1 197 ? -5.128 19.790 9.603 1.00 74.56 197 GLY A C 1
ATOM 1504 O O . GLY A 1 197 ? -4.272 18.994 9.990 1.00 74.56 197 GLY A O 1
ATOM 1505 N N . MET A 1 198 ? -4.966 20.547 8.529 1.00 83.75 198 MET A N 1
ATOM 1506 C CA . MET A 1 198 ? -3.816 20.543 7.634 1.00 83.75 198 MET A CA 1
ATOM 1507 C C . MET A 1 198 ? -3.212 21.943 7.564 1.00 83.75 198 MET A C 1
ATOM 1509 O O . MET A 1 198 ? -3.933 22.935 7.617 1.00 83.75 198 MET A O 1
ATOM 1513 N N . VAL A 1 199 ? -1.893 22.036 7.419 1.00 89.44 199 VAL A N 1
ATOM 1514 C CA . VAL A 1 199 ? -1.182 23.311 7.263 1.00 89.44 199 VAL A CA 1
ATOM 1515 C C . VAL A 1 199 ? -0.517 23.344 5.896 1.00 89.44 199 VAL A C 1
ATOM 1517 O O . VAL A 1 199 ? 0.151 22.384 5.508 1.00 89.44 199 VAL A O 1
ATOM 1520 N N . PHE A 1 200 ? -0.674 24.450 5.177 1.00 92.69 200 PHE A N 1
ATOM 1521 C CA . PHE A 1 200 ? -0.136 24.663 3.841 1.00 92.69 200 PHE A CA 1
ATOM 1522 C C . PHE A 1 200 ? 0.664 25.963 3.761 1.00 92.69 200 PHE A C 1
ATOM 1524 O O . PHE A 1 200 ? 0.257 26.995 4.292 1.00 92.69 200 PHE A O 1
ATOM 1531 N N . ALA A 1 201 ? 1.781 25.920 3.041 1.00 93.19 201 ALA A N 1
ATOM 1532 C CA . ALA A 1 201 ? 2.377 27.105 2.452 1.00 93.19 201 ALA A CA 1
ATOM 1533 C C . ALA A 1 201 ? 1.465 27.617 1.334 1.00 93.19 201 ALA A C 1
ATOM 1535 O O . ALA A 1 201 ? 0.713 26.846 0.725 1.00 93.19 201 ALA A O 1
ATOM 1536 N N . THR A 1 202 ? 1.556 28.911 1.067 1.00 94.56 202 THR A N 1
ATOM 1537 C CA . THR A 1 202 ? 0.736 29.568 0.055 1.00 94.56 202 THR A CA 1
ATOM 1538 C C . THR A 1 202 ? 1.593 30.213 -1.029 1.00 94.56 202 THR A C 1
ATOM 1540 O O . THR A 1 202 ? 2.823 30.206 -0.944 1.00 94.56 202 THR A O 1
ATOM 1543 N N . ASP A 1 203 ? 0.966 30.722 -2.081 1.00 92.75 203 ASP A N 1
ATOM 1544 C CA . ASP A 1 203 ? 1.608 31.539 -3.117 1.00 92.75 203 ASP A CA 1
ATOM 1545 C C . ASP A 1 203 ? 2.044 32.918 -2.596 1.00 92.75 203 ASP A C 1
ATOM 1547 O O . ASP A 1 203 ? 2.908 33.564 -3.191 1.00 92.75 203 ASP A O 1
ATOM 1551 N N . ASN A 1 204 ? 1.531 33.335 -1.436 1.00 92.06 204 ASN A N 1
ATOM 1552 C CA . ASN A 1 204 ? 2.057 34.455 -0.675 1.00 92.06 204 ASN A CA 1
ATOM 1553 C C . ASN A 1 204 ? 3.036 33.965 0.415 1.00 92.06 204 ASN A C 1
ATOM 1555 O O . ASN A 1 204 ? 2.605 33.413 1.430 1.00 92.06 204 ASN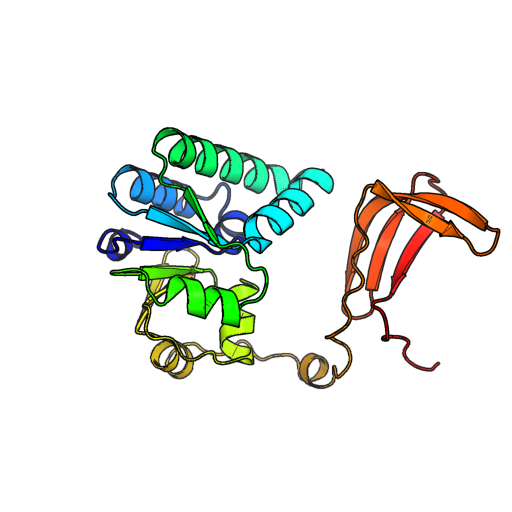 A O 1
ATOM 1559 N N . PRO A 1 205 ? 4.351 34.234 0.304 1.00 87.62 205 PRO A N 1
ATOM 1560 C CA . PRO A 1 205 ? 5.351 33.713 1.241 1.00 87.62 205 PRO A CA 1
ATOM 1561 C C . PRO A 1 205 ? 5.212 34.254 2.673 1.00 87.62 205 PRO A C 1
ATOM 1563 O O . PRO A 1 205 ? 5.845 33.732 3.587 1.00 87.62 205 PRO A O 1
ATOM 1566 N N . LYS A 1 206 ? 4.398 35.297 2.890 1.00 90.56 206 LYS A N 1
ATOM 1567 C CA . LYS A 1 206 ? 4.108 35.846 4.223 1.00 90.56 206 LYS A CA 1
ATOM 1568 C C . LYS A 1 206 ? 2.935 35.154 4.919 1.00 90.56 206 LYS A C 1
ATOM 1570 O O . LYS A 1 206 ? 2.653 35.481 6.068 1.00 90.56 206 LYS A O 1
ATOM 1575 N N . LEU A 1 207 ? 2.230 34.250 4.236 1.00 89.25 207 LEU A N 1
ATOM 1576 C CA . LEU A 1 207 ? 1.004 33.631 4.726 1.00 89.25 207 LEU A CA 1
ATOM 1577 C C . LEU A 1 207 ? 1.105 32.104 4.722 1.00 89.25 207 LEU A C 1
ATOM 1579 O O . LEU A 1 207 ? 1.626 31.480 3.796 1.00 89.25 207 LEU A O 1
ATOM 1583 N N . VAL A 1 208 ? 0.543 31.510 5.771 1.00 91.94 208 VAL A N 1
ATOM 1584 C CA . VAL A 1 208 ? 0.381 30.066 5.944 1.00 91.94 208 VAL A CA 1
ATOM 1585 C C . VAL A 1 208 ? -1.106 29.795 6.137 1.00 91.94 208 VAL A C 1
ATOM 1587 O O . VAL A 1 208 ? -1.757 30.462 6.940 1.00 91.94 208 VAL A O 1
ATOM 1590 N N . ALA A 1 209 ? -1.651 28.822 5.413 1.00 90.25 209 ALA A N 1
ATOM 1591 C CA . ALA A 1 209 ? -3.052 28.438 5.522 1.00 90.25 209 ALA A CA 1
ATOM 1592 C C . ALA A 1 209 ? -3.198 27.220 6.443 1.00 90.25 209 ALA A C 1
ATOM 1594 O O . ALA A 1 209 ? -2.646 26.158 6.157 1.00 90.25 209 ALA A O 1
ATOM 1595 N N . LYS A 1 210 ? -3.962 27.352 7.535 1.00 89.94 210 LYS A N 1
ATOM 1596 C CA . LYS A 1 210 ? -4.417 26.213 8.348 1.00 89.94 210 LYS A CA 1
ATOM 1597 C C . LYS A 1 210 ? -5.861 25.891 7.972 1.00 89.94 210 LYS A C 1
ATOM 1599 O O . LYS A 1 210 ? -6.748 26.719 8.142 1.00 89.94 210 LYS A O 1
ATOM 1604 N N . ILE A 1 211 ? -6.076 24.692 7.448 1.00 83.81 211 ILE A N 1
ATOM 1605 C CA . ILE A 1 211 ? -7.381 24.174 7.046 1.00 83.81 211 ILE A CA 1
ATOM 1606 C C . ILE A 1 211 ? -7.852 23.203 8.120 1.00 83.81 211 ILE A C 1
ATOM 1608 O O . ILE A 1 211 ? -7.209 22.181 8.346 1.00 83.81 211 ILE A O 1
ATOM 1612 N N . TYR A 1 212 ? -8.961 23.516 8.777 1.00 77.06 212 TYR A N 1
ATOM 1613 C CA . TYR A 1 212 ? -9.547 22.651 9.798 1.00 77.06 212 TYR A CA 1
ATOM 1614 C C . TYR A 1 212 ? -10.404 21.559 9.163 1.00 77.06 212 TYR A C 1
ATOM 1616 O O . TYR A 1 212 ? -11.071 21.787 8.149 1.00 77.06 212 TYR A O 1
ATOM 1624 N N . HIS A 1 213 ? -10.419 20.375 9.774 1.00 68.19 213 HIS A N 1
ATOM 1625 C CA . HIS A 1 213 ? -11.360 19.330 9.374 1.00 68.19 213 HIS A CA 1
ATOM 1626 C C . HIS A 1 213 ? -12.788 19.765 9.754 1.00 68.19 213 HIS A C 1
ATOM 1628 O O . HIS A 1 213 ? -13.029 20.272 10.851 1.00 68.19 213 HIS A O 1
ATOM 1634 N N . ARG A 1 214 ? -13.752 19.635 8.835 1.00 56.41 214 ARG A N 1
ATOM 1635 C CA . ARG A 1 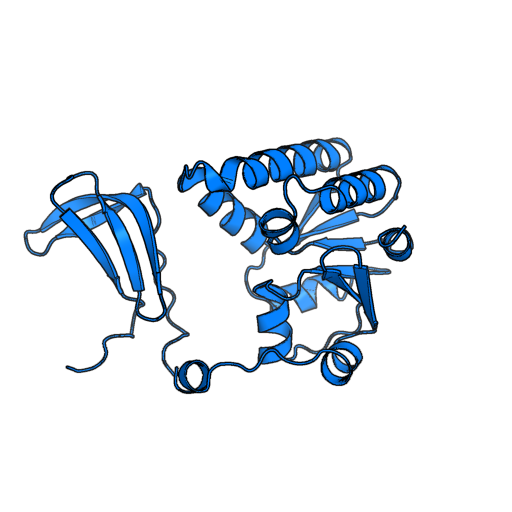214 ? -15.132 20.134 9.008 1.00 56.41 214 ARG A CA 1
ATOM 1636 C C . ARG A 1 214 ? -15.806 19.531 10.252 1.00 56.41 214 ARG A C 1
ATOM 1638 O O . ARG A 1 214 ? -16.085 18.346 10.267 1.00 56.41 214 ARG A O 1
ATOM 1645 N N . GLY A 1 215 ? -16.162 20.351 11.243 1.00 49.47 215 GLY A N 1
ATOM 1646 C CA . GLY A 1 215 ? -16.801 19.882 12.488 1.00 49.47 215 GLY A CA 1
ATOM 1647 C C . GLY A 1 215 ? -15.829 19.650 13.651 1.00 49.47 215 GLY A C 1
ATOM 1648 O O . GLY A 1 215 ? -16.260 19.266 14.733 1.00 49.47 215 GLY A O 1
ATOM 1649 N N . VAL A 1 216 ? -14.538 19.940 13.452 1.00 47.75 216 VAL A N 1
ATOM 1650 C CA . VAL A 1 216 ? -13.493 19.899 14.481 1.00 47.75 216 VAL A CA 1
ATOM 1651 C C . VAL A 1 216 ? -13.054 21.329 14.793 1.00 47.75 216 VAL A C 1
ATOM 1653 O O . VAL A 1 216 ? -11.986 21.784 14.395 1.00 47.75 216 VAL A O 1
ATOM 1656 N N . ILE A 1 217 ? -13.923 22.076 15.469 1.00 44.41 217 ILE A N 1
ATOM 1657 C CA . ILE A 1 217 ? -13.497 23.247 16.236 1.00 44.41 217 ILE A CA 1
ATOM 1658 C C . ILE A 1 217 ? -13.635 22.820 17.686 1.00 44.41 217 ILE A C 1
ATOM 1660 O O . ILE A 1 217 ? -14.754 22.659 18.171 1.00 44.41 217 ILE A O 1
ATOM 1664 N N . THR A 1 218 ? -12.512 22.588 18.363 1.00 36.56 218 THR A N 1
ATOM 1665 C CA . THR A 1 218 ? -12.498 22.524 19.825 1.00 36.56 218 THR A CA 1
ATOM 1666 C C . THR A 1 218 ? -13.095 23.847 20.312 1.00 36.56 218 THR A C 1
ATOM 1668 O O . THR A 1 218 ? -12.555 24.894 19.940 1.00 36.56 218 THR A O 1
ATOM 1671 N N . PRO A 1 219 ? -14.219 23.855 21.052 1.00 36.88 219 PRO A N 1
ATOM 1672 C CA . PRO A 1 219 ? -14.676 25.077 21.697 1.00 36.88 219 PRO A CA 1
ATOM 1673 C C . PRO A 1 219 ? -13.522 25.603 22.555 1.00 36.88 219 PRO A C 1
ATOM 1675 O O . PRO A 1 219 ? -12.915 24.817 23.286 1.00 36.88 219 PRO A O 1
ATOM 1678 N N . LEU A 1 220 ? -13.177 26.881 22.377 1.00 31.03 220 LEU A N 1
ATOM 1679 C CA . LEU A 1 220 ? -12.175 27.567 23.197 1.00 31.03 220 LEU A CA 1
ATOM 1680 C C . LEU A 1 220 ? -12.606 27.600 24.666 1.00 31.03 220 LEU A C 1
ATOM 1682 O O . LEU A 1 220 ? -13.818 27.803 24.909 1.00 31.03 220 LEU A O 1
#

Mean predicted aligned error: 12.13 Å

Foldseek 3Di:
DQCVVVQPAQEEEEFLQCLVPQQPHVVLVVVLVSVLPHNHAYEYEPVNVVVVVQLVQQPDPVSVSSVVSVVSVCVRCVVVVRYHYDHDPDLLVVQVVCLPPGRYEYEEEPPGPSVVCCQVVVRFHQHWYWYDDVPHTDIAGGSVSCVVPPDPDPDDVVVVVDPPQPFPDDDGQQDWDADPVRDTWGFRHWPDADSQFTWGQIPPNVDIDTGGRPPRDDDD